Protein 6Z2O (pdb70)

Solvent-accessible surface area: 16002 Å² total; per-residue (Å²): 215,58,102,80,30,138,38,10,77,103,135,43,96,47,127,190,29,27,85,31,4,5,4,0,0,2,3,4,53,103,23,141,47,12,105,81,18,82,67,6,0,0,11,0,0,30,58,0,16,14,31,0,0,67,18,0,85,98,33,60,37,32,12,31,1,1,3,16,43,83,117,48,109,30,37,3,39,16,14,98,22,104,6,139,52,65,22,73,73,2,33,120,63,93,38,0,0,142,83,0,14,80,12,6,82,101,43,11,183,70,88,90,98,55,82,60,3,72,0,8,0,2,0,9,8,8,64,108,71,179,160,12,11,66,130,72,4,9,21,5,0,21,43,23,66,67,77,35,1,0,0,2,0,0,68,21,0,6,6,144,31,33,53,97,103,54,62,70,2,157,32,0,16,102,29,0,1,0,0,0,9,18,1,0,50,2,0,24,5,46,72,1,48,27,17,24,48,26,23,183,135,75,21,43,4,10,2,10,54,60,95,75,27,6,26,93,48,97,21,4,1,4,50,0,2,0,2,4,0,24,2,0,9,0,0,6,67,64,107,99,60,114,18,24,99,70,166,53,103,20,130,27,20,106,4,13,0,2,25,130,78,64,54,2,57,0,34,9,62,10,120,5,80,36,41,0,68,5,1,0,0,13,0,31,10,32,90,105,108,53,19,7,0,3,29,37,32,150,40,51,39,111,48,30,176,8,84,21,133,3,41,86,136,40,16,33,64,36,139,58,66,48,0,58,0,7,0,7,0,1,0,16,2,6,23,63,25,66,99,91,27,72,13,68,60,115,70,71,128,57,68,128,59,127

Secondary structure (DSSP, 8-state):
-----GGGSS-PPPPPPSS--EEEEEE-TT-PPPTTHHHHHHHHHHHHHHHHHHHHHHTTS-S------EEETTEE--EEEE-SS-GGGS-SSTTHHHHHHHHHHHHHHH-GGG--SS-EEEEEEPP-SSS-BTTB--SS--EEETTEEEEEE-TT--GGGTT-SSHHHHHHHHHHHHHHHHHHHHTT----B--HHHHHHH-EETT-SSS--TTTS-EE--HHHHHHHHT-GGG---TT---S-S----EEEEEEEEEETTEEEEEEEEEEEEEEEEEEEEEEPSP--PPPEEEEEEEEEEEEEEEEEEEGGG-TT---SEEEEEEEEEETTS-EEEEEEEEEGGG---EE--

Foldseek 3Di:
DDDQPPLPPDADDAFAFQFAAAAEAEAELPGDDQPPCQQFVLNLVRSLQRQQQVQLVVLPNHRFGFHFDAPDVSGTPYHYHYDPHGQLCQWQDDCSVVVVVVRVVVVCVVVVVSHRDPAYEYEYEFDDDPQAAQLRGHGHHQAADALYGYAYDHNLSGCVLQQPPDSSNVVNQQRSLSSSQRNLVSQVDAAAFEWPVCCVVQNTESRAPDGRCPRHDGYHHDSVSSLLNQQGNSRHPDNVAAADPDAFDKDWAFWKWDDDPQKTKTKTKIAAPFFFFKKKKWKADDDVHHHTHIDIDGDGGRIDMDIDIDGNNRRPPDDAQKMKIKIWTAGNRSHIDIDMDIAGNVHGDIDTDD

B-factor: mean 27.99, std 8.06, range [15.42, 73.31]

Structure (mmCIF, N/CA/C/O backbone):
data_6Z2O
#
_entry.id   6Z2O
#
_cell.length_a   65.379
_cell.length_b   70.170
_cell.length_c   94.668
_cell.angle_alpha   90.000
_cell.angle_beta   90.000
_cell.angle_gamma   90.000
#
_symmetry.space_group_name_H-M   'P 21 21 21'
#
loop_
_entity.id
_entity.type
_entity.pdbx_description
1 polymer 'O-glycan protease'
2 non-polymer 1,2-ETHANEDIOL
3 non-polymer 'ZINC ION'
4 water water
#
loop_
_atom_site.group_PDB
_atom_site.id
_atom_site.type_symbol
_atom_site.label_atom_id
_atom_site.label_alt_id
_atom_site.label_comp_id
_atom_site.label_asym_id
_atom_site.label_entity_id
_atom_site.label_seq_id
_atom_site.pdbx_PDB_ins_code
_atom_site.Cartn_x
_atom_site.Cartn_y
_atom_site.Cartn_z
_atom_site.occupancy
_atom_site.B_iso_or_equiv
_atom_site.auth_seq_id
_atom_site.auth_comp_id
_atom_site.auth_asym_id
_atom_site.auth_atom_id
_atom_site.pdbx_PDB_model_num
ATOM 1 N N . GLU A 1 2 ? 21.166 17.382 12.151 1.00 35.03 25 GLU A N 1
ATOM 2 C CA . GLU A 1 2 ? 22.305 16.604 11.657 1.00 36.94 25 GLU A CA 1
ATOM 3 C C . GLU A 1 2 ? 21.921 15.140 11.431 1.00 43.89 25 GLU A C 1
ATOM 4 O O . GLU A 1 2 ? 21.125 14.574 12.181 1.00 39.56 25 GLU A O 1
ATOM 10 N N . VAL A 1 3 ? 22.497 14.524 10.403 1.00 39.22 26 VAL A N 1
ATOM 11 C CA . VAL A 1 3 ? 22.165 13.144 10.063 1.00 36.59 26 VAL A CA 1
ATOM 12 C C . VAL A 1 3 ? 22.821 12.195 11.055 1.00 37.56 26 VAL A C 1
ATOM 13 O O . VAL A 1 3 ? 24.020 12.305 11.348 1.00 42.10 26 VAL A O 1
ATOM 17 N N . THR A 1 4 ? 22.033 11.263 11.581 1.00 35.94 27 THR A N 1
ATOM 18 C CA . THR A 1 4 ? 22.548 10.143 12.341 1.00 37.96 27 THR A CA 1
ATOM 19 C C . THR A 1 4 ? 22.134 8.859 11.643 1.00 37.55 27 THR A C 1
ATOM 20 O O . THR A 1 4 ? 21.145 8.813 10.907 1.00 36.19 27 THR A O 1
ATOM 24 N N . VAL A 1 5 ? 22.921 7.818 11.864 1.00 32.40 28 VAL A N 1
ATOM 25 C CA . VAL A 1 5 ? 22.675 6.509 11.268 1.00 30.97 28 VAL A CA 1
ATOM 26 C C . VAL A 1 5 ? 21.941 5.661 12.298 1.00 27.63 28 VAL A C 1
ATOM 27 O O . VAL A 1 5 ? 22.477 5.444 13.395 1.00 31.53 28 VAL A O 1
ATOM 31 N N . PRO A 1 6 ? 20.743 5.161 11.998 1.00 26.21 29 PRO A N 1
ATOM 32 C CA . PRO A 1 6 ? 20.080 4.246 12.932 1.00 26.86 29 PRO A CA 1
ATOM 33 C C . PRO A 1 6 ? 20.875 2.961 13.093 1.00 27.76 29 PRO A C 1
ATOM 34 O O . PRO A 1 6 ? 21.609 2.539 12.196 1.00 24.51 29 PRO A O 1
ATOM 38 N N . ASP A 1 7 ? 20.734 2.345 14.269 1.00 29.19 30 ASP A N 1
ATOM 39 C CA . ASP A 1 7 ? 21.511 1.147 14.564 1.00 25.31 30 ASP A CA 1
ATOM 40 C C . ASP A 1 7 ? 21.311 0.072 13.504 1.00 24.87 30 ASP A C 1
ATOM 41 O O . ASP A 1 7 ? 22.245 -0.667 13.189 1.00 27.04 30 ASP A O 1
ATOM 46 N N . ALA A 1 8 ? 20.106 -0.019 12.939 1.00 24.75 31 ALA A N 1
ATOM 47 C CA . ALA A 1 8 ? 19.825 -1.006 11.907 1.00 26.03 31 ALA A CA 1
ATOM 48 C C . ALA A 1 8 ? 20.673 -0.820 10.658 1.00 26.36 31 ALA A C 1
ATOM 49 O O . ALA A 1 8 ? 20.771 -1.747 9.843 1.00 25.73 31 ALA A O 1
ATOM 51 N N . LEU A 1 9 ? 21.269 0.355 10.467 1.00 22.64 32 LEU A N 1
ATOM 52 C CA . LEU A 1 9 ? 22.076 0.594 9.280 1.00 20.55 32 LEU A CA 1
ATOM 53 C C . LEU A 1 9 ? 23.571 0.656 9.576 1.00 20.31 32 LEU A C 1
ATOM 54 O O . LEU A 1 9 ? 24.345 0.944 8.664 1.00 22.12 32 LEU A O 1
ATOM 59 N N . LYS A 1 10 ? 23.997 0.394 10.819 1.00 23.50 33 LYS A N 1
ATOM 60 C CA . LYS A 1 10 ? 25.430 0.399 11.105 1.00 24.29 33 LYS A CA 1
ATOM 61 C C . LYS A 1 10 ? 26.145 -0.697 10.330 1.00 22.01 33 LYS A C 1
ATOM 62 O O . LYS A 1 10 ? 27.290 -0.512 9.905 1.00 23.09 33 LYS A O 1
ATOM 64 N N . ASP A 1 11 ? 25.477 -1.833 10.133 1.00 22.20 34 ASP A N 1
ATOM 65 C CA . ASP A 1 11 ? 25.980 -2.964 9.361 1.00 21.93 34 ASP A CA 1
ATOM 66 C C . ASP A 1 11 ? 25.395 -2.800 7.965 1.00 22.82 34 ASP A C 1
ATOM 67 O O . ASP A 1 11 ? 24.191 -3.005 7.763 1.00 24.94 34 ASP A O 1
ATOM 72 N N . ARG A 1 12 ? 26.231 -2.390 7.016 1.00 19.66 35 ARG A N 1
ATOM 73 C CA . ARG A 1 12 ? 25.780 -2.092 5.665 1.00 19.12 35 ARG A CA 1
ATOM 74 C C . ARG A 1 12 ? 26.959 -2.236 4.722 1.00 21.20 35 ARG A C 1
ATOM 75 O O . ARG A 1 12 ? 28.097 -1.896 5.084 1.00 20.75 35 ARG A O 1
ATOM 83 N N . ILE A 1 13 ? 26.686 -2.722 3.521 1.00 19.47 36 ILE A N 1
ATOM 84 C CA . ILE A 1 13 ? 27.729 -2.927 2.523 1.00 19.84 36 ILE A CA 1
ATOM 85 C C . ILE A 1 13 ? 27.732 -1.762 1.543 1.00 21.83 36 ILE A C 1
ATOM 86 O O . ILE A 1 13 ? 26.704 -1.137 1.259 1.00 21.68 36 ILE A O 1
ATOM 91 N N . ALA A 1 14 ? 28.922 -1.444 1.043 1.00 19.84 37 ALA A N 1
ATOM 92 C CA . ALA A 1 14 ? 29.047 -0.515 -0.066 1.00 20.21 37 ALA A CA 1
ATOM 93 C C . ALA A 1 14 ? 28.525 -1.160 -1.338 1.00 23.59 37 ALA A C 1
ATOM 94 O O . ALA A 1 14 ? 28.924 -2.273 -1.688 1.00 26.77 37 ALA A O 1
ATOM 96 N N . LEU A 1 15 ? 27.640 -0.455 -2.037 1.00 21.76 38 LEU A N 1
ATOM 97 C CA . LEU A 1 15 ? 26.980 -1.006 -3.209 1.00 20.68 38 LEU A CA 1
ATOM 98 C C . LEU A 1 15 ? 27.599 -0.473 -4.489 1.00 20.29 38 LEU A C 1
ATOM 99 O O . LEU A 1 15 ? 28.086 0.665 -4.543 1.00 24.60 38 LEU A O 1
ATOM 104 N N . LYS A 1 16 ? 27.577 -1.313 -5.522 1.00 22.26 39 LYS A N 1
ATOM 105 C CA . LYS A 1 16 ? 28.043 -0.905 -6.840 1.00 22.54 39 LYS A CA 1
ATOM 106 C C . LYS A 1 16 ? 27.194 0.243 -7.357 1.00 23.71 39 LYS A C 1
ATOM 107 O O . LYS A 1 16 ? 25.978 0.280 -7.153 1.00 24.95 39 LYS A O 1
ATOM 113 N N . LYS A 1 17 ? 27.834 1.180 -8.047 1.00 25.77 40 LYS A N 1
ATOM 114 C CA . LYS A 1 17 ? 27.065 2.244 -8.675 1.00 23.30 40 LYS A CA 1
ATOM 115 C C . LYS A 1 17 ? 26.245 1.684 -9.828 1.00 23.50 40 LYS A C 1
ATOM 116 O O . LYS A 1 17 ? 26.720 0.855 -10.609 1.00 26.60 40 LYS A O 1
ATOM 122 N N . THR A 1 18 ? 24.991 2.113 -9.909 1.00 23.57 41 THR A N 1
ATOM 123 C CA . THR A 1 18 ? 24.068 1.619 -10.918 1.00 23.01 41 THR A CA 1
ATOM 124 C C . THR A 1 18 ? 23.923 2.615 -12.055 1.00 22.42 41 THR A C 1
ATOM 125 O O . THR A 1 18 ? 24.198 3.812 -11.909 1.00 25.04 41 THR A O 1
ATOM 129 N N . ALA A 1 19 ? 23.466 2.098 -13.198 1.00 20.56 42 ALA A N 1
ATOM 130 C CA . ALA A 1 19 ? 23.264 2.918 -14.381 1.00 22.11 42 ALA A CA 1
ATOM 131 C C . ALA A 1 19 ? 21.873 3.510 -14.444 1.00 23.63 42 ALA A C 1
ATOM 132 O O . ALA A 1 19 ? 21.650 4.450 -15.211 1.00 25.04 42 ALA A O 1
ATOM 134 N N . ARG A 1 20 ? 20.944 2.981 -13.647 1.00 22.41 43 ARG A N 1
ATOM 135 C CA . ARG A 1 20 ? 19.557 3.405 -13.610 1.00 20.86 43 ARG A CA 1
ATOM 136 C C . ARG A 1 20 ? 19.106 3.286 -12.160 1.00 22.07 43 ARG A C 1
ATOM 137 O O . ARG A 1 20 ? 19.572 2.406 -11.436 1.00 21.29 43 ARG A O 1
ATOM 145 N N . GLN A 1 21 ? 18.215 4.181 -11.730 1.00 19.18 44 GLN A N 1
ATOM 146 C CA . GLN A 1 21 ? 17.791 4.222 -10.335 1.00 20.76 44 GLN A CA 1
ATOM 147 C C . GLN A 1 21 ? 16.274 4.155 -10.214 1.00 20.99 44 GLN A C 1
ATOM 148 O O . GLN A 1 21 ? 15.538 4.704 -11.039 1.00 21.59 44 GLN A O 1
ATOM 154 N N . LEU A 1 22 ? 15.822 3.460 -9.178 1.00 19.37 45 LEU A N 1
ATOM 155 C CA . LEU A 1 22 ? 14.410 3.438 -8.818 1.00 18.36 45 LEU A CA 1
ATOM 156 C C . LEU A 1 22 ? 13.968 4.832 -8.408 1.00 18.55 45 LEU A C 1
ATOM 157 O O . LEU A 1 22 ? 14.566 5.436 -7.510 1.00 22.37 45 LEU A O 1
ATOM 162 N N . ASN A 1 23 ? 12.947 5.364 -9.081 1.00 18.63 46 ASN A N 1
ATOM 163 C CA . ASN A 1 23 ? 12.428 6.674 -8.709 1.00 21.04 46 ASN A CA 1
ATOM 164 C C . ASN A 1 23 ? 11.563 6.545 -7.468 1.00 21.97 46 ASN A C 1
ATOM 165 O O . ASN A 1 23 ? 10.754 5.621 -7.365 1.00 20.69 46 ASN A O 1
ATOM 170 N N . ILE A 1 24 ? 11.721 7.475 -6.530 1.00 18.55 47 ILE A N 1
ATOM 171 C CA . ILE A 1 24 ? 10.887 7.534 -5.329 1.00 18.22 47 ILE A CA 1
ATOM 172 C C . ILE A 1 24 ? 10.025 8.786 -5.400 1.00 19.93 47 ILE A C 1
ATOM 173 O O . ILE A 1 24 ? 10.551 9.907 -5.394 1.00 19.22 47 ILE A O 1
ATOM 178 N N . VAL A 1 25 ? 8.702 8.607 -5.447 1.00 19.11 48 VAL A N 1
ATOM 179 C CA . VAL A 1 25 ? 7.759 9.725 -5.492 1.00 18.76 48 VAL A CA 1
ATOM 180 C C . VAL A 1 25 ? 6.906 9.691 -4.234 1.00 19.79 48 VAL A C 1
ATOM 181 O O . VAL A 1 25 ? 6.293 8.666 -3.923 1.00 22.29 48 VAL A O 1
ATOM 185 N N . TYR A 1 26 ? 6.865 10.811 -3.517 1.00 20.07 49 TYR A N 1
ATOM 186 C CA . TYR A 1 26 ? 5.958 10.999 -2.395 1.00 19.95 49 TYR A CA 1
ATOM 187 C C . TYR A 1 26 ? 4.754 11.747 -2.961 1.00 20.79 49 TYR A C 1
ATOM 188 O O . TYR A 1 26 ? 4.861 12.921 -3.323 1.00 24.05 49 TYR A O 1
ATOM 197 N N . PHE A 1 27 ? 3.625 11.051 -3.072 1.00 19.36 50 PHE A N 1
ATOM 198 C CA . PHE A 1 2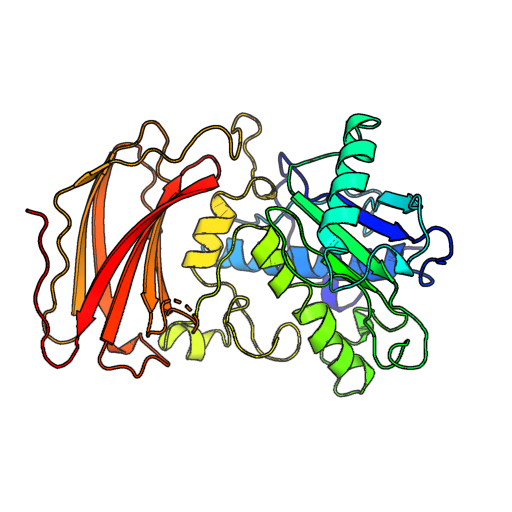7 ? 2.477 11.494 -3.859 1.00 20.94 50 PHE A CA 1
ATOM 199 C C . PHE A 1 27 ? 1.417 12.052 -2.914 1.00 22.12 50 PHE A C 1
ATOM 200 O O . PHE A 1 27 ? 0.852 11.312 -2.099 1.00 21.62 50 PHE A O 1
ATOM 208 N N . LEU A 1 28 ? 1.150 13.353 -3.024 1.00 22.96 51 LEU A N 1
ATOM 209 C CA . LEU A 1 28 ? 0.250 14.062 -2.118 1.00 22.68 51 LEU A CA 1
ATOM 210 C C . LEU A 1 28 ? -0.999 14.499 -2.874 1.00 24.40 51 LEU A C 1
ATOM 211 O O . LEU A 1 28 ? -0.896 15.247 -3.846 1.00 24.36 51 LEU A O 1
ATOM 216 N N . GLY A 1 29 ? -2.167 14.036 -2.436 1.00 23.09 52 GLY A N 1
ATOM 217 C CA . GLY A 1 29 ? -3.398 14.617 -2.941 1.00 25.42 52 GLY A CA 1
ATOM 218 C C . GLY A 1 29 ? -3.406 16.124 -2.762 1.00 26.10 52 GLY A C 1
ATOM 219 O O . GLY A 1 29 ? -2.706 16.670 -1.917 1.00 24.96 52 GLY A O 1
ATOM 220 N N . SER A 1 30 ? -4.221 16.813 -3.572 1.00 25.48 53 SER A N 1
ATOM 221 C CA . SER A 1 30 ? -4.237 18.273 -3.513 1.00 29.04 53 SER A CA 1
ATOM 222 C C . SER A 1 30 ? -4.659 18.784 -2.142 1.00 25.40 53 SER A C 1
ATOM 223 O O . SER A 1 30 ? -4.370 19.941 -1.806 1.00 29.78 53 SER A O 1
ATOM 226 N N . ASP A 1 31 ? -5.326 17.942 -1.353 1.00 27.76 54 ASP A N 1
ATOM 227 C CA . ASP A 1 31 ? -5.782 18.252 -0.006 1.00 30.17 54 ASP A CA 1
ATOM 228 C C . ASP A 1 31 ? -4.978 17.538 1.074 1.00 30.75 54 ASP A C 1
ATOM 229 O O . ASP A 1 31 ? -5.425 17.479 2.224 1.00 29.49 54 ASP A O 1
ATOM 234 N N . THR A 1 32 ? -3.814 16.982 0.740 1.00 28.30 55 THR A N 1
ATOM 235 C CA . THR A 1 32 ? -3.100 16.070 1.626 1.00 27.89 55 THR A CA 1
ATOM 236 C C . THR A 1 32 ? -1.794 16.690 2.091 1.00 26.34 55 THR A C 1
ATOM 237 O O . THR A 1 32 ? -1.021 17.191 1.273 1.00 30.35 55 THR A O 1
ATOM 241 N N . GLU A 1 33 ? -1.547 16.639 3.415 1.00 28.01 56 GLU A N 1
ATOM 242 C CA . GLU A 1 33 ? -0.280 17.086 3.972 1.00 32.75 56 GLU A CA 1
ATOM 243 C C . GLU A 1 33 ? 0.697 15.918 4.058 1.00 22.85 56 GLU A C 1
ATOM 244 O O . GLU A 1 33 ? 0.284 14.771 4.253 1.00 27.74 56 GLU A O 1
ATOM 250 N N . PRO A 1 34 ? 1.990 16.186 3.908 1.00 27.19 57 PRO A N 1
ATOM 251 C CA . PRO A 1 34 ? 2.986 15.134 4.140 1.00 25.88 57 PRO A CA 1
ATOM 252 C C . PRO A 1 34 ? 2.977 14.688 5.592 1.00 27.17 57 PRO A C 1
ATOM 253 O O . PRO A 1 34 ? 2.661 15.457 6.504 1.00 27.07 57 PRO A O 1
ATOM 257 N N . VAL A 1 35 ? 3.305 13.420 5.799 1.00 24.46 58 VAL A N 1
ATOM 258 C CA . VAL A 1 35 ? 3.509 12.917 7.160 1.00 22.59 58 VAL A CA 1
ATOM 259 C C . VAL A 1 35 ? 4.832 13.467 7.681 1.00 27.10 58 VAL A C 1
ATOM 260 O O . VAL A 1 35 ? 5.844 13.406 6.962 1.00 23.35 58 VAL A O 1
ATOM 264 N N . PRO A 1 36 ? 4.869 14.053 8.877 1.00 28.12 59 PRO A N 1
ATOM 265 C CA . PRO A 1 36 ? 6.083 14.747 9.318 1.00 25.39 59 PRO A CA 1
ATOM 266 C C . PRO A 1 36 ? 7.306 13.840 9.311 1.00 26.22 59 PRO A C 1
ATOM 267 O O . PRO A 1 36 ? 7.217 12.636 9.585 1.00 26.48 59 PRO A O 1
ATOM 271 N N . ASP A 1 37 ? 8.451 14.441 8.974 1.00 24.41 60 ASP A N 1
ATOM 272 C CA . ASP A 1 37 ? 9.765 13.800 8.999 1.00 25.20 60 ASP A CA 1
ATOM 273 C C . ASP A 1 37 ? 9.897 12.688 7.963 1.00 25.24 60 ASP A C 1
ATOM 274 O O . ASP A 1 37 ? 10.730 11.798 8.125 1.00 21.78 60 ASP A O 1
ATOM 279 N N . TYR A 1 38 ? 9.112 12.732 6.881 1.00 23.28 61 TYR A N 1
ATOM 280 C CA . TYR A 1 38 ? 9.136 11.632 5.919 1.00 22.33 61 TYR A CA 1
ATOM 281 C C . TYR A 1 38 ? 10.477 11.517 5.208 1.00 22.06 61 TYR A C 1
ATOM 282 O O . TYR A 1 38 ? 10.879 10.410 4.834 1.00 21.89 61 TYR A O 1
ATOM 291 N N . GLU A 1 39 ? 11.185 12.628 5.005 1.00 22.84 62 GLU A N 1
ATOM 292 C CA . GLU A 1 39 ? 12.467 12.527 4.322 1.00 24.70 62 GLU A CA 1
ATOM 293 C C . GLU A 1 39 ? 13.416 11.619 5.093 1.00 22.39 62 GLU A C 1
ATOM 294 O O . GLU A 1 39 ? 14.019 10.704 4.518 1.00 24.66 62 GLU A O 1
ATOM 300 N N . ARG A 1 40 ? 13.534 11.835 6.405 1.00 21.02 63 ARG A N 1
ATOM 301 C CA . ARG A 1 40 ? 14.393 10.976 7.213 1.00 22.58 63 ARG A CA 1
ATOM 302 C C . ARG A 1 40 ? 13.824 9.566 7.306 1.00 21.61 63 ARG A C 1
ATOM 303 O O . ARG A 1 40 ? 14.528 8.583 7.045 1.00 20.56 63 ARG A O 1
ATOM 311 N N . ARG A 1 41 ? 12.548 9.448 7.676 1.00 22.24 64 ARG A N 1
ATOM 312 C CA . ARG A 1 41 ? 11.991 8.123 7.949 1.00 18.72 64 ARG A CA 1
ATOM 313 C C . ARG A 1 41 ? 12.024 7.252 6.705 1.00 19.24 64 ARG A C 1
ATOM 314 O O . ARG A 1 41 ? 12.442 6.088 6.761 1.00 19.99 64 ARG A O 1
ATOM 322 N N . LEU A 1 42 ? 11.580 7.795 5.568 1.00 19.01 65 LEU A N 1
ATOM 323 C CA . LEU A 1 42 ? 11.561 6.984 4.350 1.00 19.40 65 LEU A CA 1
ATOM 324 C C . LEU A 1 42 ? 12.971 6.728 3.820 1.00 19.79 65 LEU A C 1
ATOM 325 O O . LEU A 1 42 ? 13.247 5.642 3.300 1.00 18.00 65 LEU A O 1
ATOM 330 N N . SER A 1 43 ? 13.885 7.699 3.940 1.00 19.26 66 SER A N 1
ATOM 331 C CA . SER A 1 43 ? 15.261 7.419 3.531 1.00 18.39 66 SER A CA 1
ATOM 332 C C . SER A 1 43 ? 15.835 6.246 4.299 1.00 17.33 66 SER A C 1
ATOM 333 O O . SER A 1 43 ? 16.472 5.372 3.707 1.00 18.56 66 SER A O 1
ATOM 336 N N . GLU A 1 44 ? 15.638 6.219 5.620 1.00 18.00 67 GLU A N 1
ATOM 337 C CA . GLU A 1 44 ? 16.156 5.120 6.434 1.00 16.66 67 GLU A CA 1
ATOM 338 C C . GLU A 1 44 ? 15.541 3.797 6.003 1.00 17.86 67 GLU A C 1
ATOM 339 O O . GLU A 1 44 ? 16.238 2.791 5.851 1.00 19.68 67 GLU A O 1
ATOM 345 N N . LEU A 1 45 ? 14.232 3.786 5.795 1.00 17.83 68 LEU A N 1
ATOM 346 C CA . LEU A 1 45 ? 13.585 2.529 5.437 1.00 17.58 68 LEU A CA 1
ATOM 347 C C . LEU A 1 45 ? 13.993 2.073 4.041 1.00 16.90 68 LEU A C 1
ATOM 348 O O . LEU A 1 45 ? 14.183 0.872 3.807 1.00 17.68 68 LEU A O 1
ATOM 353 N N . LEU A 1 46 ? 14.116 3.013 3.094 1.00 18.06 69 LEU A N 1
ATOM 354 C CA . LEU A 1 46 ? 14.525 2.634 1.744 1.00 17.64 69 LEU A CA 1
ATOM 355 C C . LEU A 1 46 ? 15.983 2.181 1.711 1.00 18.43 69 LEU A C 1
ATOM 356 O O . LEU A 1 46 ? 16.327 1.231 0.994 1.00 17.09 69 LEU A O 1
ATOM 361 N N . LEU A 1 47 ? 16.856 2.844 2.473 1.00 16.51 70 LEU A N 1
ATOM 362 C CA . LEU A 1 47 ? 18.252 2.408 2.487 1.00 18.15 70 LEU A CA 1
ATOM 363 C C . LEU A 1 47 ? 18.412 1.037 3.143 1.00 19.03 70 LEU A C 1
ATOM 364 O O . LEU A 1 47 ? 19.263 0.248 2.721 1.00 18.10 70 LEU A O 1
ATOM 369 N N . TYR A 1 48 ? 17.614 0.731 4.175 1.00 18.69 71 TYR A N 1
ATOM 370 C CA . TYR A 1 48 ? 17.675 -0.605 4.772 1.00 18.37 71 TYR A CA 1
ATOM 371 C C . TYR A 1 48 ? 17.145 -1.658 3.805 1.00 17.54 71 TYR A C 1
ATOM 372 O O . TYR A 1 48 ? 17.727 -2.741 3.678 1.00 16.73 71 TYR A O 1
ATOM 381 N N . LEU A 1 49 ? 16.055 -1.340 3.097 1.00 18.50 72 LEU A N 1
ATOM 382 C CA . LEU A 1 49 ? 15.530 -2.261 2.096 1.00 19.98 72 LEU A CA 1
ATOM 383 C C . LEU A 1 49 ? 16.550 -2.490 0.989 1.00 18.59 72 LEU A C 1
ATOM 384 O O . LEU A 1 49 ? 16.726 -3.618 0.515 1.00 17.22 72 LEU A O 1
ATOM 389 N N . GLN A 1 50 ? 17.258 -1.429 0.589 1.00 16.53 73 GLN A N 1
ATOM 390 C CA . GLN A 1 50 ? 18.292 -1.561 -0.429 1.00 16.08 73 GLN A CA 1
ATOM 391 C C . GLN A 1 50 ? 19.397 -2.485 0.052 1.00 16.75 73 GLN A C 1
ATOM 392 O O . GLN A 1 50 ? 19.954 -3.257 -0.736 1.00 18.31 73 GLN A O 1
ATOM 398 N N . GLN A 1 51 ? 19.738 -2.404 1.346 1.00 16.66 74 GLN A N 1
ATOM 399 C CA . GLN A 1 51 ? 20.734 -3.311 1.916 1.00 16.85 74 GLN A CA 1
ATOM 400 C C . GLN A 1 51 ? 20.260 -4.755 1.867 1.00 17.68 74 GLN A C 1
ATOM 401 O O . GLN A 1 51 ? 21.047 -5.662 1.564 1.00 18.95 74 GLN A O 1
ATOM 407 N N . PHE A 1 52 ? 18.985 -4.995 2.182 1.00 17.07 75 PHE A N 1
ATOM 408 C CA . PHE A 1 52 ? 18.476 -6.363 2.142 1.00 17.40 75 PHE A CA 1
ATOM 409 C C . PHE A 1 52 ? 18.632 -6.956 0.749 1.00 18.13 75 PHE A C 1
ATOM 410 O O . PHE A 1 52 ? 19.135 -8.076 0.584 1.00 18.95 75 PHE A O 1
ATOM 418 N N . TYR A 1 53 ? 18.169 -6.229 -0.267 1.00 17.03 76 TYR A N 1
ATOM 419 C CA . TYR A 1 53 ? 18.270 -6.732 -1.627 1.00 18.53 76 TYR A CA 1
ATOM 420 C C . TYR A 1 53 ? 19.725 -6.917 -2.033 1.00 19.15 76 TYR A C 1
ATOM 421 O O . TYR A 1 53 ? 20.073 -7.927 -2.656 1.00 19.92 76 TYR A O 1
ATOM 430 N N . GLY A 1 54 ? 20.593 -5.962 -1.662 1.00 17.77 77 GLY A N 1
ATOM 431 C CA . GLY A 1 54 ? 21.994 -6.049 -2.048 1.00 18.31 77 GLY A CA 1
ATOM 432 C C . GLY A 1 54 ? 22.737 -7.182 -1.362 1.00 17.51 77 GLY A C 1
ATOM 433 O O . GLY A 1 54 ? 23.525 -7.886 -1.997 1.00 19.84 77 GLY A O 1
ATOM 434 N N . LYS A 1 55 ? 22.510 -7.365 -0.055 1.00 17.90 78 LYS A N 1
ATOM 435 C CA . LYS A 1 55 ? 23.160 -8.469 0.647 1.00 18.32 78 LYS A CA 1
ATOM 436 C C . LYS A 1 55 ? 22.693 -9.818 0.119 1.00 17.69 78 LYS A C 1
ATOM 437 O O . LYS A 1 55 ? 23.474 -10.776 0.083 1.00 21.13 78 LYS A O 1
ATOM 443 N N . GLU A 1 56 ? 21.424 -9.920 -0.290 1.00 18.91 79 GLU A N 1
ATOM 444 C CA . GLU A 1 56 ? 20.960 -11.186 -0.854 1.00 19.69 79 GLU A CA 1
ATOM 445 C C . GLU A 1 56 ? 21.575 -11.426 -2.226 1.00 18.82 79 GLU A C 1
ATOM 446 O O . GLU A 1 56 ? 21.980 -12.549 -2.543 1.00 19.63 79 GLU A O 1
ATOM 452 N N . MET A 1 57 ? 21.663 -10.384 -3.056 1.00 18.07 80 MET A N 1
ATOM 453 C CA . MET A 1 57 ? 22.333 -10.531 -4.338 1.00 18.53 80 MET A CA 1
ATOM 454 C C . MET A 1 57 ? 23.781 -10.954 -4.133 1.00 17.98 80 MET A C 1
ATOM 455 O O . MET A 1 57 ? 24.279 -11.839 -4.839 1.00 20.89 80 MET A O 1
ATOM 460 N N . GLN A 1 58 ? 24.454 -10.359 -3.137 1.00 19.19 81 GLN A N 1
ATOM 461 C CA . GLN A 1 58 ? 25.831 -10.738 -2.839 1.00 19.43 81 GLN A CA 1
ATOM 462 C C . GLN A 1 58 ? 25.916 -12.191 -2.393 1.00 22.36 81 GLN A C 1
ATOM 463 O O . GLN A 1 58 ? 26.796 -12.934 -2.845 1.00 25.03 81 GLN A O 1
ATOM 469 N N . ARG A 1 59 ? 25.005 -12.614 -1.511 1.00 21.07 82 ARG A N 1
ATOM 470 C CA . ARG A 1 59 ? 24.991 -14.007 -1.058 1.00 23.72 82 ARG A CA 1
ATOM 471 C C . ARG A 1 59 ? 24.854 -14.980 -2.219 1.00 23.86 82 ARG A C 1
ATOM 472 O O . ARG A 1 59 ? 25.410 -16.086 -2.171 1.00 27.38 82 ARG A O 1
ATOM 480 N N . HIS A 1 60 ? 24.133 -14.595 -3.268 1.00 21.12 83 HIS A N 1
ATOM 481 C CA . HIS A 1 60 ? 23.900 -15.469 -4.410 1.00 23.79 83 HIS A CA 1
ATOM 482 C C . HIS A 1 60 ? 24.959 -15.341 -5.495 1.00 24.90 83 HIS A C 1
ATOM 483 O O . HIS A 1 60 ? 24.807 -15.939 -6.564 1.00 28.23 83 HIS A O 1
ATOM 490 N N . GLY A 1 61 ? 26.025 -14.587 -5.253 1.00 22.88 84 GLY A N 1
ATOM 491 C CA . GLY A 1 61 ? 27.144 -14.555 -6.167 1.00 25.32 84 GLY A CA 1
ATOM 492 C C . GLY A 1 61 ? 27.159 -13.419 -7.159 1.00 23.93 84 GLY A C 1
ATOM 493 O O . GLY A 1 61 ? 27.986 -13.441 -8.083 1.00 27.69 84 GLY A O 1
ATOM 494 N N . TYR A 1 62 ? 26.297 -12.420 -6.997 1.00 22.14 85 TYR A N 1
ATOM 495 C CA . TYR A 1 62 ? 26.228 -11.319 -7.944 1.00 22.68 85 TYR A CA 1
ATOM 496 C C . TYR A 1 62 ? 27.064 -10.119 -7.528 1.00 21.18 85 TYR A C 1
ATOM 497 O O . TYR A 1 62 ? 27.052 -9.107 -8.234 1.00 25.40 85 TYR A O 1
ATOM 506 N N . GLY A 1 63 ? 27.781 -10.202 -6.412 1.00 23.00 86 GLY A N 1
ATOM 507 C CA . GLY A 1 63 ? 28.437 -9.037 -5.870 1.00 23.23 86 GLY A CA 1
ATOM 508 C C . GLY A 1 63 ? 27.447 -8.130 -5.168 1.00 24.27 86 GLY A C 1
ATOM 509 O O . GLY A 1 63 ? 26.269 -8.460 -4.987 1.00 21.15 86 GLY A O 1
ATOM 510 N N . ALA A 1 64 ? 27.934 -6.949 -4.791 1.00 21.71 87 ALA A N 1
ATOM 511 C CA . ALA A 1 64 ? 27.160 -6.025 -3.963 1.00 22.35 87 ALA A CA 1
ATOM 512 C C . ALA A 1 64 ? 26.288 -5.144 -4.857 1.00 24.32 87 ALA A C 1
ATOM 513 O O . ALA A 1 64 ? 26.527 -3.953 -5.047 1.00 24.00 87 ALA A O 1
ATOM 515 N N . ARG A 1 65 ? 25.256 -5.770 -5.418 1.00 21.75 88 ARG A N 1
ATOM 516 C CA . ARG A 1 65 ? 24.364 -5.121 -6.369 1.00 19.90 88 ARG A CA 1
ATOM 517 C C . ARG A 1 65 ? 22.972 -5.028 -5.770 1.00 20.84 88 ARG A C 1
ATOM 518 O O . ARG A 1 65 ? 22.375 -6.056 -5.427 1.00 21.20 88 ARG A O 1
ATOM 526 N N . SER A 1 66 ? 22.450 -3.809 -5.667 1.00 19.50 89 SER A N 1
ATOM 527 C CA . SER A 1 66 ? 21.063 -3.619 -5.268 1.00 18.81 89 SER A CA 1
ATOM 528 C C . SER A 1 66 ? 20.369 -2.720 -6.284 1.00 18.49 89 SER A C 1
ATOM 529 O O . SER A 1 66 ? 20.958 -2.322 -7.297 1.00 20.34 89 SER A O 1
ATOM 532 N N . PHE A 1 67 ? 19.099 -2.397 -6.032 1.00 16.94 90 PHE A N 1
ATOM 533 C CA . PHE A 1 67 ? 18.453 -1.410 -6.890 1.00 17.53 90 PHE A CA 1
ATOM 534 C C . PHE A 1 67 ? 19.089 -0.056 -6.628 1.00 19.66 90 PHE A C 1
ATOM 535 O O . PHE A 1 67 ? 19.500 0.242 -5.508 1.00 20.66 90 PHE A O 1
ATOM 543 N N . GLY A 1 68 ? 19.229 0.737 -7.680 1.00 17.80 91 GLY A N 1
ATOM 544 C CA . GLY A 1 68 ? 19.819 2.053 -7.522 1.00 19.25 91 GLY A CA 1
ATOM 545 C C . GLY A 1 68 ? 18.867 3.032 -6.863 1.00 19.69 91 GLY A C 1
ATOM 546 O O . GLY A 1 68 ? 17.653 2.956 -7.015 1.00 19.32 91 GLY A O 1
ATOM 547 N N . LEU A 1 69 ? 19.450 3.976 -6.120 1.00 18.92 92 LEU A N 1
ATOM 548 C CA . LEU A 1 69 ? 18.715 5.091 -5.546 1.00 18.82 92 LEU A CA 1
ATOM 549 C C . LEU A 1 69 ? 19.505 6.359 -5.804 1.00 19.84 92 LEU A C 1
ATOM 550 O O . LEU A 1 69 ? 20.730 6.365 -5.663 1.00 23.82 92 LEU A O 1
ATOM 555 N N . ASP A 1 70 ? 18.799 7.425 -6.174 1.00 20.66 93 ASP A N 1
ATOM 556 C CA . ASP A 1 70 ? 19.402 8.752 -6.275 1.00 23.60 93 ASP A CA 1
ATOM 557 C C . ASP A 1 70 ? 19.575 9.305 -4.863 1.00 24.02 93 ASP A C 1
ATOM 558 O O . ASP A 1 70 ? 18.585 9.487 -4.147 1.00 22.95 93 ASP A O 1
ATOM 563 N N . ILE A 1 71 ? 20.821 9.555 -4.452 1.00 24.10 94 ILE A N 1
ATOM 564 C CA . ILE A 1 71 ? 21.135 9.999 -3.093 1.00 21.76 94 ILE A CA 1
ATOM 565 C C . ILE A 1 71 ? 21.374 11.508 -3.111 1.00 25.48 94 ILE A C 1
ATOM 566 O O . ILE A 1 71 ? 22.228 11.993 -3.861 1.00 27.46 94 ILE A O 1
ATOM 571 N N . LYS A 1 72 ? 20.624 12.242 -2.281 1.00 22.94 95 LYS A N 1
ATOM 572 C CA . LYS A 1 72 ? 20.709 13.705 -2.220 1.00 26.71 95 LYS A CA 1
ATOM 573 C C . LYS A 1 72 ? 21.857 14.162 -1.327 1.00 26.70 95 LYS A C 1
ATOM 574 O O . LYS A 1 72 ? 22.565 15.126 -1.651 1.00 27.72 95 LYS A O 1
ATOM 580 N N . SER A 1 73 ? 22.044 13.479 -0.207 1.00 24.61 96 SER A N 1
ATOM 581 C CA . SER A 1 73 ? 23.094 13.753 0.766 1.00 25.06 96 SER A CA 1
ATOM 582 C C . SER A 1 73 ? 23.232 12.506 1.632 1.00 27.07 96 SER A C 1
ATOM 583 O O . SER A 1 73 ? 22.417 11.574 1.518 1.00 24.55 96 SER A O 1
ATOM 586 N N . PRO A 1 74 ? 24.267 12.422 2.468 1.00 21.22 97 PRO A N 1
ATOM 587 C CA . PRO A 1 74 ? 24.484 11.190 3.236 1.00 24.20 97 PRO A CA 1
ATOM 588 C C . PRO A 1 74 ? 23.239 10.764 4.004 1.00 23.93 97 PRO A C 1
ATOM 589 O O . PRO A 1 74 ? 22.627 11.560 4.721 1.00 25.30 97 PRO A O 1
ATOM 593 N N . GLY A 1 75 ? 22.845 9.502 3.814 1.00 23.67 98 GLY A N 1
ATOM 594 C CA . GLY A 1 75 ? 21.659 8.993 4.470 1.00 24.38 98 GLY A CA 1
ATOM 595 C C . GLY A 1 75 ? 20.336 9.556 3.993 1.00 23.41 98 GLY A C 1
ATOM 596 O O . GLY A 1 75 ? 19.315 9.348 4.660 1.00 24.09 98 GLY A O 1
ATOM 597 N N . ARG A 1 76 ? 20.296 10.264 2.868 1.00 22.96 99 ARG A N 1
ATOM 598 C CA . ARG A 1 76 ? 19.056 10.904 2.423 1.00 20.55 99 ARG A CA 1
ATOM 599 C C . ARG A 1 76 ? 18.817 10.636 0.946 1.00 22.6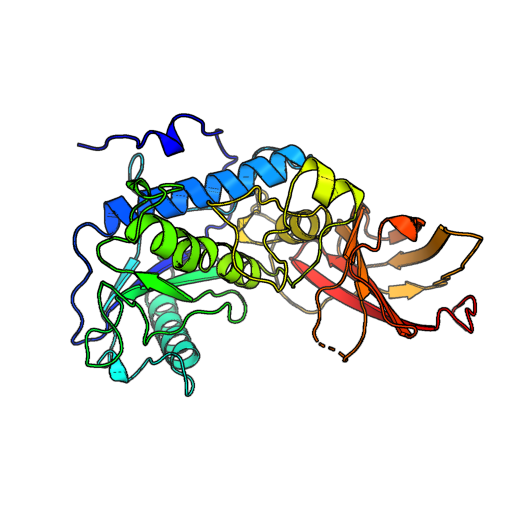4 99 ARG A C 1
ATOM 600 O O . ARG A 1 76 ? 19.628 11.020 0.095 1.00 23.74 99 ARG A O 1
ATOM 608 N N . VAL A 1 77 ? 17.693 9.979 0.645 1.00 18.67 100 VAL A N 1
ATOM 609 C CA . VAL A 1 77 ? 17.316 9.664 -0.727 1.00 21.30 100 VAL A CA 1
ATOM 610 C C . VAL A 1 77 ? 16.679 10.890 -1.366 1.00 19.80 100 VAL A C 1
ATOM 611 O O . VAL A 1 77 ? 15.976 11.659 -0.698 1.00 22.70 100 VAL A O 1
ATOM 615 N N . ASN A 1 78 ? 16.913 11.078 -2.665 1.00 20.58 101 ASN A N 1
ATOM 616 C CA . ASN A 1 78 ? 16.329 12.210 -3.392 1.00 22.05 101 ASN A CA 1
ATOM 617 C C . ASN A 1 78 ? 14.881 11.873 -3.740 1.00 25.41 101 ASN A C 1
ATOM 618 O O . ASN A 1 78 ? 14.579 11.402 -4.833 1.00 30.80 101 ASN A O 1
ATOM 623 N N . ILE A 1 79 ? 13.975 12.133 -2.804 1.00 21.79 102 ILE A N 1
ATOM 624 C CA . ILE A 1 79 ? 12.558 11.815 -2.975 1.00 22.48 102 ILE A CA 1
ATOM 625 C C . ILE A 1 79 ? 11.860 12.960 -3.700 1.00 26.60 102 ILE A C 1
ATOM 626 O O . ILE A 1 79 ? 11.976 14.126 -3.297 1.00 26.80 102 ILE A O 1
ATOM 631 N N . ILE A 1 80 ? 11.119 12.629 -4.757 1.00 22.03 103 ILE A N 1
ATOM 632 C CA . ILE A 1 80 ? 10.316 13.612 -5.483 1.00 24.57 103 ILE A CA 1
ATOM 633 C C . ILE A 1 80 ? 9.023 13.843 -4.717 1.00 25.80 103 ILE A C 1
ATOM 634 O O . ILE A 1 80 ? 8.225 12.915 -4.543 1.00 24.62 103 ILE A O 1
ATOM 639 N N . GLU A 1 81 ? 8.799 15.076 -4.258 1.00 24.04 104 GLU A N 1
ATOM 640 C CA . GLU A 1 81 ? 7.525 15.412 -3.627 1.00 25.81 104 GLU A CA 1
ATOM 641 C C . GLU A 1 81 ? 6.588 15.919 -4.714 1.00 25.28 104 GLU A C 1
ATOM 642 O O . GLU A 1 81 ? 6.820 16.987 -5.294 1.00 30.19 104 GLU A O 1
ATOM 648 N N . TYR A 1 82 ? 5.536 15.154 -4.994 1.00 25.74 105 TYR A N 1
ATOM 649 C CA . TYR A 1 82 ? 4.619 15.458 -6.084 1.00 24.83 105 TYR A CA 1
ATOM 650 C C . TYR A 1 82 ? 3.269 15.848 -5.498 1.00 24.97 105 TYR A C 1
ATOM 651 O O . TYR A 1 82 ? 2.657 15.069 -4.761 1.00 23.48 105 TYR A O 1
ATOM 660 N N . LYS A 1 83 ? 2.817 17.061 -5.813 1.00 26.77 106 LYS A N 1
ATOM 661 C CA . LYS A 1 83 ? 1.505 17.544 -5.401 1.00 27.58 106 LYS A CA 1
ATOM 662 C C . LYS A 1 83 ? 0.525 17.299 -6.540 1.00 26.00 106 LYS A C 1
ATOM 663 O O . LYS A 1 83 ? 0.686 17.862 -7.629 1.00 28.32 106 LYS A O 1
ATOM 669 N N . ALA A 1 84 ? -0.493 16.476 -6.284 1.00 24.91 107 ALA A N 1
ATOM 670 C CA . ALA A 1 84 ? -1.333 15.954 -7.350 1.00 25.04 107 ALA A CA 1
ATOM 671 C C . ALA A 1 84 ? -2.421 16.950 -7.752 1.00 26.21 107 ALA A C 1
ATOM 672 O O . ALA A 1 84 ? -2.731 17.911 -7.036 1.00 27.44 107 ALA A O 1
ATOM 674 N N . LYS A 1 85 ? -3.012 16.685 -8.918 1.00 27.69 108 LYS A N 1
ATOM 675 C CA . LYS A 1 85 ? -4.030 17.572 -9.478 1.00 27.27 108 LYS A CA 1
ATOM 676 C C . LYS A 1 85 ? -5.373 17.462 -8.773 1.00 30.00 108 LYS A C 1
ATOM 677 O O . LYS A 1 85 ? -6.177 18.399 -8.863 1.00 30.77 108 LYS A O 1
ATOM 683 N N . ASN A 1 86 ? -5.654 16.352 -8.103 1.00 27.57 109 ASN A N 1
ATOM 684 C CA . ASN A 1 86 ? -6.956 16.096 -7.508 1.00 26.60 109 ASN A CA 1
ATOM 685 C C . ASN A 1 86 ? -6.813 15.758 -6.032 1.00 29.11 109 ASN A C 1
ATOM 686 O O . ASN A 1 86 ? -5.715 15.431 -5.565 1.00 29.35 109 ASN A O 1
ATOM 691 N N . PRO A 1 87 ? -7.900 15.826 -5.261 1.00 26.31 110 PRO A N 1
ATOM 692 C CA . PRO A 1 87 ? -7.817 15.406 -3.855 1.00 24.79 110 PRO A CA 1
ATOM 693 C C . PRO A 1 87 ? -7.515 13.919 -3.727 1.00 24.98 110 PRO A C 1
ATOM 694 O O . PRO A 1 87 ? -7.687 13.139 -4.664 1.00 25.69 110 PRO A O 1
ATOM 698 N N . ALA A 1 88 ? -7.063 13.531 -2.528 1.00 26.66 111 ALA A N 1
ATOM 699 C CA . ALA A 1 88 ? -6.652 12.146 -2.295 1.00 25.21 111 ALA A CA 1
ATOM 700 C C . ALA A 1 88 ? -7.758 11.149 -2.626 1.00 23.81 111 ALA A C 1
ATOM 701 O O . ALA A 1 88 ? -7.472 10.026 -3.060 1.00 25.77 111 ALA A O 1
ATOM 703 N N . ALA A 1 89 ? -9.027 11.538 -2.456 1.00 25.25 112 ALA A N 1
ATOM 704 C CA . ALA A 1 89 ? -10.117 10.620 -2.760 1.00 25.57 112 ALA A CA 1
ATOM 705 C C . ALA A 1 89 ? -10.129 10.186 -4.222 1.00 23.59 112 ALA A C 1
ATOM 706 O O . ALA A 1 89 ? -10.710 9.141 -4.533 1.00 26.92 112 ALA A O 1
ATOM 708 N N . HIS A 1 90 ? -9.496 10.956 -5.115 1.00 24.09 113 HIS A N 1
ATOM 709 C CA . HIS A 1 90 ? -9.417 10.599 -6.528 1.00 23.90 113 HIS A CA 1
ATOM 710 C C . HIS A 1 90 ? -8.513 9.396 -6.773 1.00 27.11 113 HIS A C 1
ATOM 711 O O . HIS A 1 90 ? -8.593 8.787 -7.842 1.00 24.84 113 HIS A O 1
ATOM 718 N N . TYR A 1 91 ? -7.666 9.033 -5.810 1.00 26.49 114 TYR A N 1
ATOM 719 C CA . TYR A 1 91 ? -6.671 7.974 -5.995 1.00 24.09 114 TYR A CA 1
ATOM 720 C C . TYR A 1 91 ? -6.783 6.922 -4.893 1.00 26.49 114 TYR A C 1
ATOM 721 O O . TYR A 1 91 ? -5.856 6.736 -4.096 1.00 24.45 114 TYR A O 1
ATOM 730 N N . PRO A 1 92 ? -7.896 6.196 -4.830 1.00 26.26 115 PRO A N 1
ATOM 731 C CA . PRO A 1 92 ? -8.062 5.179 -3.789 1.00 25.77 115 PRO A CA 1
ATOM 732 C C . PRO A 1 92 ? -7.391 3.859 -4.160 1.00 23.21 115 PRO A C 1
ATOM 733 O O . PRO A 1 92 ? -6.964 3.633 -5.292 1.00 25.83 115 PRO A O 1
ATOM 737 N N . TYR A 1 93 ? -7.334 2.965 -3.170 1.00 24.12 116 TYR A N 1
ATOM 738 C CA . TYR A 1 93 ? -6.836 1.612 -3.414 1.00 25.11 116 TYR A CA 1
ATOM 739 C C . TYR A 1 93 ? -7.607 0.939 -4.545 1.00 25.67 116 TYR A C 1
ATOM 740 O O . TYR A 1 93 ? -7.011 0.387 -5.479 1.00 26.30 116 TYR A O 1
ATOM 749 N N . GLU A 1 94 ? -8.939 0.998 -4.489 1.00 28.55 117 GLU A N 1
ATOM 750 C CA . GLU A 1 94 ? -9.802 0.332 -5.449 1.00 32.99 117 GLU A CA 1
ATOM 751 C C . GLU A 1 94 ? -10.098 1.234 -6.652 1.00 34.78 117 GLU A C 1
ATOM 752 O O . GLU A 1 94 ? -9.674 2.391 -6.721 1.00 34.86 117 GLU A O 1
ATOM 754 N N . ASN A 1 95 ? -10.820 0.680 -7.626 1.00 34.07 118 ASN A N 1
ATOM 755 C CA . ASN A 1 95 ? -11.416 1.447 -8.726 1.00 34.54 118 ASN A CA 1
ATOM 756 C C . ASN A 1 95 ? -10.386 2.310 -9.458 1.00 37.99 118 ASN A C 1
ATOM 757 O O . ASN A 1 95 ? -10.605 3.495 -9.719 1.00 44.35 118 ASN A O 1
ATOM 759 N N . GLY A 1 96 ? -9.243 1.707 -9.776 1.00 36.23 119 GLY A N 1
ATOM 760 C CA . GLY A 1 96 ? -8.270 2.348 -10.643 1.00 33.73 119 GLY A CA 1
ATOM 761 C C . GLY A 1 96 ? -7.515 3.530 -10.069 1.00 35.21 119 GLY A C 1
ATOM 762 O O . GLY A 1 96 ? -6.934 4.304 -10.835 1.00 30.92 119 GLY A O 1
ATOM 763 N N . GLY A 1 97 ? -7.493 3.698 -8.746 1.00 28.85 120 GLY A N 1
ATOM 764 C CA . GLY A 1 97 ? -6.747 4.811 -8.174 1.00 28.11 120 GLY A CA 1
ATOM 765 C C . GLY A 1 97 ? -5.270 4.776 -8.528 1.00 25.94 120 GLY A C 1
ATOM 766 O O . GLY A 1 97 ? -4.673 5.806 -8.852 1.00 27.27 120 GLY A O 1
ATOM 767 N N . GLY A 1 98 ? -4.660 3.588 -8.476 1.00 27.64 121 GLY A N 1
ATOM 768 C CA . GLY A 1 98 ? -3.244 3.484 -8.790 1.00 26.22 121 GLY A CA 1
ATOM 769 C C . GLY A 1 98 ? -2.953 3.800 -10.244 1.00 27.03 121 GLY A C 1
ATOM 770 O O . GLY A 1 98 ? -2.002 4.522 -10.557 1.00 26.96 121 GLY A O 1
ATOM 771 N N . TRP A 1 99 ? -3.781 3.282 -11.150 1.00 26.25 122 TRP A N 1
ATOM 772 C CA . TRP A 1 99 ? -3.616 3.601 -12.559 1.00 28.86 122 TRP A CA 1
ATOM 773 C C . TRP A 1 99 ? -3.739 5.102 -12.802 1.00 26.88 122 TRP A C 1
ATOM 774 O O . TRP A 1 99 ? -2.962 5.677 -13.567 1.00 27.22 122 TRP A O 1
ATOM 785 N N . LYS A 1 100 ? -4.694 5.763 -12.145 1.00 29.74 123 LYS A N 1
ATOM 786 C CA . LYS A 1 100 ? -4.828 7.206 -12.337 1.00 25.53 123 LYS A CA 1
ATOM 787 C C . LYS A 1 100 ? -3.599 7.954 -11.831 1.00 26.34 123 LYS A C 1
ATOM 788 O O . LYS A 1 100 ? -3.125 8.895 -12.479 1.00 26.88 123 LYS A O 1
ATOM 794 N N . ALA A 1 101 ? -3.060 7.540 -10.683 1.00 23.99 124 ALA A N 1
ATOM 795 C CA . ALA A 1 101 ? -1.848 8.170 -10.170 1.00 25.86 124 ALA A CA 1
ATOM 796 C C . ALA A 1 101 ? -0.665 7.944 -11.105 1.00 25.28 124 ALA A C 1
ATOM 797 O O . ALA A 1 101 ? 0.112 8.870 -11.373 1.00 24.83 124 ALA A O 1
ATOM 799 N N . ALA A 1 102 ? -0.505 6.717 -11.607 1.00 25.31 125 ALA A N 1
ATOM 800 C CA . ALA A 1 102 ? 0.608 6.433 -12.508 1.00 26.18 125 ALA A CA 1
ATOM 801 C C . ALA A 1 102 ? 0.504 7.246 -13.795 1.00 28.57 125 ALA A C 1
ATOM 802 O O . ALA A 1 102 ? 1.509 7.781 -14.276 1.00 27.93 125 ALA A O 1
ATOM 804 N N . GLN A 1 103 ? -0.703 7.342 -14.369 1.00 27.08 126 GLN A N 1
ATOM 805 C CA . GLN A 1 103 ? -0.890 8.159 -15.568 1.00 30.54 126 GLN A CA 1
ATOM 806 C C . GLN A 1 103 ? -0.465 9.596 -15.315 1.00 27.76 126 GLN A C 1
ATOM 807 O O . GLN A 1 103 ? 0.192 10.223 -16.155 1.00 29.22 126 GLN A O 1
ATOM 813 N N . GLU A 1 104 ? -0.840 10.137 -14.157 1.00 27.40 127 GLU A N 1
ATOM 814 C CA . GLU A 1 104 ? -0.492 11.514 -13.849 1.00 28.93 127 GLU A CA 1
ATOM 815 C C . GLU A 1 104 ? 1.015 11.682 -13.709 1.00 28.69 127 GLU A C 1
ATOM 816 O O . GLU A 1 104 ? 1.583 12.677 -14.174 1.00 29.66 127 GLU A O 1
ATOM 822 N N . LEU A 1 105 ? 1.689 10.700 -13.101 1.00 26.32 128 LEU A N 1
ATOM 823 C CA . LEU A 1 105 ? 3.138 10.785 -12.975 1.00 27.49 128 LEU A CA 1
ATOM 824 C C . LEU A 1 105 ? 3.831 10.638 -14.327 1.00 27.85 128 LEU A C 1
ATOM 825 O O . LEU A 1 105 ? 4.892 11.232 -14.542 1.00 30.77 128 LEU A O 1
ATOM 830 N N . ASP A 1 106 ? 3.254 9.854 -15.243 1.00 29.05 129 ASP A N 1
ATOM 831 C CA . ASP A 1 106 ? 3.764 9.811 -16.611 1.00 28.33 129 ASP A CA 1
ATOM 832 C C . ASP A 1 106 ? 3.811 11.208 -17.217 1.00 32.71 129 ASP A C 1
ATOM 833 O O . ASP A 1 106 ? 4.804 11.594 -17.845 1.00 32.39 129 ASP A O 1
ATOM 838 N N . GLU A 1 107 ? 2.734 11.982 -17.043 1.00 31.53 130 GLU A N 1
ATOM 839 C CA . GLU A 1 107 ? 2.722 13.350 -17.556 1.00 32.08 130 GLU A CA 1
ATOM 840 C C . GLU A 1 107 ? 3.787 14.198 -16.883 1.00 35.47 130 GLU A C 1
ATOM 841 O O . GLU A 1 107 ? 4.485 14.975 -17.547 1.00 32.33 130 GLU A O 1
ATOM 847 N N . PHE A 1 108 ? 3.924 14.066 -15.561 1.00 32.41 131 PHE A N 1
ATOM 848 C CA . PHE A 1 108 ? 4.952 14.808 -14.843 1.00 31.95 131 PHE A CA 1
ATOM 849 C C . PHE A 1 108 ? 6.336 14.488 -15.392 1.00 32.18 131 PHE A C 1
ATOM 850 O O . PHE A 1 108 ? 7.144 15.391 -15.634 1.00 31.08 131 PHE A O 1
ATOM 858 N N . PHE A 1 109 ? 6.625 13.201 -15.619 1.00 28.59 132 PHE A N 1
ATOM 859 C CA . PHE A 1 109 ? 7.957 12.847 -16.098 1.00 28.48 132 PHE A CA 1
ATOM 860 C C . PHE A 1 109 ? 8.153 13.236 -17.558 1.00 34.77 132 PHE A C 1
ATOM 861 O O . PHE A 1 109 ? 9.287 13.487 -17.984 1.00 35.74 132 PHE A O 1
ATOM 869 N N . LYS A 1 110 ? 7.073 13.292 -18.341 1.00 34.33 133 LYS A N 1
ATOM 870 C CA . LYS A 1 110 ? 7.207 13.799 -19.702 1.00 37.95 133 LYS A CA 1
ATOM 871 C C . LYS A 1 110 ? 7.566 15.279 -19.691 1.00 38.85 133 LYS A C 1
ATOM 872 O O . LYS A 1 110 ? 8.374 15.734 -20.508 1.00 41.46 133 LYS A O 1
ATOM 878 N N . ALA A 1 111 ? 7.001 16.038 -18.752 1.00 38.57 134 ALA A N 1
ATOM 879 C CA . ALA A 1 111 ? 7.320 17.457 -18.648 1.00 39.20 134 ALA A CA 1
ATOM 880 C C . ALA A 1 111 ? 8.669 17.697 -17.981 1.00 39.75 134 ALA A C 1
ATOM 881 O O . ALA A 1 111 ? 9.306 18.725 -18.234 1.00 40.66 134 ALA A O 1
ATOM 883 N N . HIS A 1 112 ? 9.124 16.770 -17.139 1.00 32.10 135 HIS A N 1
ATOM 884 C CA . HIS A 1 112 ? 10.375 16.913 -16.396 1.00 36.32 135 HIS A CA 1
ATOM 885 C C . HIS A 1 112 ? 11.192 15.634 -16.515 1.00 35.39 135 HIS A C 1
ATOM 886 O O . HIS A 1 112 ? 11.416 14.926 -15.525 1.00 34.99 135 HIS A O 1
ATOM 893 N N . PRO A 1 113 ? 11.677 15.323 -17.718 1.00 36.10 136 PRO A N 1
ATOM 894 C CA . PRO A 1 113 ? 12.402 14.054 -17.909 1.00 31.64 136 PRO A CA 1
ATOM 895 C C . PRO A 1 113 ? 13.677 13.946 -17.101 1.00 34.17 136 PRO A C 1
ATOM 896 O O . PRO A 1 113 ? 14.138 12.824 -16.852 1.00 30.79 136 PRO A O 1
ATOM 900 N N . ASP A 1 114 ? 14.263 15.066 -16.676 1.00 32.61 137 ASP A N 1
ATOM 901 C CA . ASP A 1 114 ? 15.486 15.005 -15.883 1.00 35.29 137 ASP A CA 1
ATOM 902 C C . ASP A 1 114 ? 15.259 14.358 -14.525 1.00 35.35 137 ASP A C 1
ATOM 903 O O . ASP A 1 114 ? 16.221 13.905 -13.897 1.00 33.57 137 ASP A O 1
ATOM 908 N N . ARG A 1 115 ? 14.019 14.299 -14.055 1.00 32.81 138 ARG A N 1
ATOM 909 C CA A ARG A 1 115 ? 13.749 13.697 -12.760 0.45 32.05 138 ARG A CA 1
ATOM 910 C CA B ARG A 1 115 ? 13.711 13.703 -12.765 0.55 32.05 138 ARG A CA 1
ATOM 911 C C . ARG A 1 115 ? 13.482 12.200 -12.843 1.00 29.32 138 ARG A C 1
ATOM 912 O O . ARG A 1 115 ? 13.355 11.558 -11.799 1.00 29.63 138 ARG A O 1
ATOM 927 N N . LYS A 1 116 ? 13.411 11.630 -14.045 1.00 26.44 139 LYS A N 1
ATOM 928 C CA . LYS A 1 116 ? 13.171 10.200 -14.218 1.00 25.43 139 LYS A CA 1
ATOM 929 C C . LYS A 1 116 ? 14.500 9.487 -14.458 1.00 25.91 139 LYS A C 1
ATOM 930 O O . LYS A 1 116 ? 15.227 9.816 -15.404 1.00 28.01 139 LYS A O 1
ATOM 936 N N . LYS A 1 117 ? 14.812 8.501 -13.608 1.00 23.79 140 LYS A N 1
ATOM 937 C CA . LYS A 1 117 ? 16.101 7.811 -13.650 1.00 24.36 140 LYS A CA 1
ATOM 938 C C . LYS A 1 117 ? 15.999 6.344 -14.034 1.00 22.07 140 LYS A C 1
ATOM 939 O O . LYS A 1 117 ? 17.027 5.657 -14.071 1.00 22.55 140 LYS A O 1
ATOM 945 N N . SER A 1 118 ? 14.807 5.854 -14.313 1.00 21.89 141 SER A N 1
ATOM 946 C CA . SER A 1 118 ? 14.579 4.491 -14.786 1.00 23.71 141 SER A CA 1
ATOM 947 C C 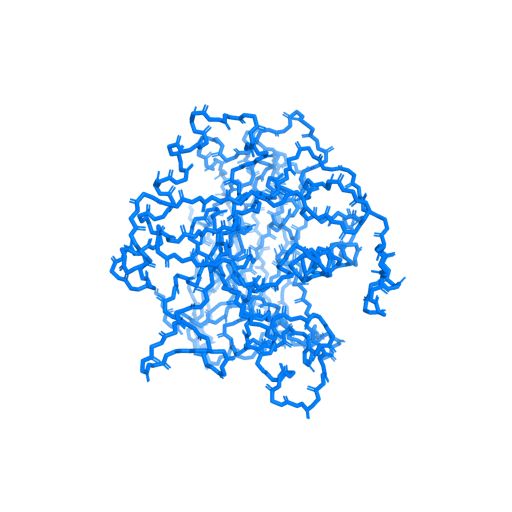. SER A 1 118 ? 13.101 4.352 -15.086 1.00 21.90 141 SER A C 1
ATOM 948 O O . SER A 1 118 ? 12.310 5.263 -14.823 1.00 23.68 141 SER A O 1
ATOM 951 N N . GLN A 1 119 ? 12.727 3.181 -15.609 1.00 21.52 142 GLN A N 1
ATOM 952 C CA . GLN A 1 119 ? 11.336 2.857 -15.876 1.00 22.29 142 GLN A CA 1
ATOM 953 C C . GLN A 1 119 ? 10.594 2.351 -14.644 1.00 24.54 142 GLN A C 1
ATOM 954 O O . GLN A 1 119 ? 9.405 2.035 -14.749 1.00 26.30 142 GLN A O 1
ATOM 960 N N . HIS A 1 120 ? 11.252 2.309 -13.485 1.00 21.28 143 HIS A N 1
ATOM 961 C CA . HIS A 1 120 ? 10.670 1.804 -12.250 1.00 20.58 143 HIS A CA 1
ATOM 962 C C . HIS A 1 120 ? 10.474 2.933 -11.245 1.00 18.31 143 HIS A C 1
ATOM 963 O O . HIS A 1 120 ? 11.420 3.671 -10.940 1.00 20.76 143 HIS A O 1
ATOM 970 N N . THR A 1 121 ? 9.262 3.021 -10.686 1.00 19.37 144 THR A N 1
ATOM 971 C CA . THR A 1 121 ? 8.923 4.037 -9.704 1.00 19.60 144 THR A CA 1
ATOM 972 C C . THR A 1 121 ? 8.212 3.414 -8.511 1.00 20.99 144 THR A C 1
ATOM 973 O O . THR A 1 121 ? 7.330 2.565 -8.672 1.00 23.19 144 THR A O 1
ATOM 977 N N . LEU A 1 122 ? 8.626 3.826 -7.318 1.00 20.15 145 LEU A N 1
ATOM 978 C CA . LEU A 1 122 ? 7.927 3.507 -6.080 1.00 18.82 145 LEU A CA 1
ATOM 979 C C . LEU A 1 122 ? 7.173 4.756 -5.654 1.00 20.91 145 LEU A C 1
ATOM 980 O O . LEU A 1 122 ? 7.786 5.805 -5.418 1.00 20.48 145 LEU A O 1
ATOM 985 N N . ILE A 1 123 ? 5.851 4.648 -5.603 1.00 19.39 146 ILE A N 1
ATOM 986 C CA . ILE A 1 123 ? 4.963 5.762 -5.278 1.00 19.10 146 ILE A CA 1
ATOM 987 C C . ILE A 1 123 ? 4.445 5.554 -3.865 1.00 19.67 146 ILE A C 1
ATOM 988 O O . ILE A 1 123 ? 3.835 4.521 -3.573 1.00 24.44 146 ILE A O 1
ATOM 993 N N . ILE A 1 124 ? 4.681 6.525 -2.989 1.00 19.17 147 ILE A N 1
ATOM 994 C CA . ILE A 1 124 ? 4.315 6.412 -1.583 1.00 18.47 147 ILE A CA 1
ATOM 995 C C . ILE A 1 124 ? 3.301 7.499 -1.273 1.00 18.41 147 ILE A C 1
ATOM 996 O O . ILE A 1 124 ? 3.556 8.674 -1.543 1.00 20.02 147 ILE A O 1
ATOM 1001 N N . MET A 1 125 ? 2.166 7.106 -0.677 1.00 19.73 148 MET A N 1
ATOM 1002 C CA . MET A 1 125 ? 1.101 8.042 -0.331 1.00 22.20 148 MET A CA 1
ATOM 1003 C C . MET A 1 125 ? 0.793 7.987 1.159 1.00 19.65 148 MET A C 1
ATOM 1004 O O . MET A 1 125 ? 0.724 6.897 1.738 1.00 20.38 148 MET A O 1
ATOM 1009 N N . PRO A 1 126 ? 0.588 9.133 1.804 1.00 20.49 149 PRO A N 1
ATOM 1010 C CA . PRO A 1 126 ? 0.163 9.116 3.209 1.00 21.13 149 PRO A CA 1
ATOM 1011 C C . PRO A 1 126 ? -1.161 8.388 3.387 1.00 22.44 149 PRO A C 1
ATOM 1012 O O . PRO A 1 126 ? -2.024 8.397 2.508 1.00 23.78 149 PRO A O 1
ATOM 1016 N N . THR A 1 127 ? -1.304 7.742 4.540 1.00 23.67 150 THR A N 1
ATOM 1017 C CA . THR A 1 127 ? -2.567 7.091 4.865 1.00 22.66 150 THR A CA 1
ATOM 1018 C C . THR A 1 127 ? -3.713 8.094 4.817 1.00 27.53 150 THR A C 1
ATOM 1019 O O . THR A 1 127 ? -3.534 9.303 5.016 1.00 24.66 150 THR A O 1
ATOM 1023 N N . TRP A 1 128 ? -4.903 7.579 4.534 1.00 25.58 151 TRP A N 1
ATOM 1024 C CA . TRP A 1 128 ? -6.082 8.386 4.778 1.00 27.18 151 TRP A CA 1
ATOM 1025 C C . TRP A 1 128 ? -6.332 8.464 6.280 1.00 29.68 151 TRP A C 1
ATOM 1026 O O . TRP A 1 128 ? -5.849 7.638 7.064 1.00 27.00 151 TRP A O 1
ATOM 1037 N N . ASN A 1 129 ? -7.099 9.476 6.685 1.00 29.33 152 ASN A N 1
ATOM 1038 C CA . ASN A 1 129 ? -7.485 9.650 8.082 1.00 29.30 152 ASN A CA 1
ATOM 1039 C C . ASN A 1 129 ? -8.993 9.874 8.081 1.00 30.93 152 ASN A C 1
ATOM 1040 O O . ASN A 1 129 ? -9.465 10.982 7.809 1.00 33.18 152 ASN A O 1
ATOM 1045 N N . ASP A 1 130 ? -9.747 8.813 8.339 1.00 29.64 153 ASP A N 1
ATOM 1046 C CA . ASP A 1 130 ? -11.204 8.904 8.317 1.00 28.60 153 ASP A CA 1
ATOM 1047 C C . ASP A 1 130 ? -11.752 7.870 9.296 1.00 29.60 153 ASP A C 1
ATOM 1048 O O . ASP A 1 130 ? -11.059 7.450 10.228 1.00 31.51 153 ASP A O 1
ATOM 1053 N N . GLU A 1 131 ? -13.004 7.456 9.098 1.00 30.63 154 GLU A N 1
ATOM 1054 C CA . GLU A 1 131 ? -13.609 6.527 10.042 1.00 31.04 154 GLU A CA 1
ATOM 1055 C C . GLU A 1 131 ? -13.057 5.111 9.915 1.00 33.43 154 GLU A C 1
ATOM 1056 O O . GLU A 1 131 ? -13.279 4.291 10.814 1.00 33.31 154 GLU A O 1
ATOM 1062 N N . LYS A 1 132 ? -12.333 4.807 8.839 1.00 30.31 155 LYS A N 1
ATOM 1063 C CA . LYS A 1 132 ? -11.773 3.480 8.628 1.00 28.84 155 LYS A CA 1
ATOM 1064 C C . LYS A 1 132 ? -10.277 3.438 8.896 1.00 32.18 155 LYS A C 1
ATOM 1065 O O . LYS A 1 132 ? -9.786 2.522 9.565 1.00 34.11 155 LYS A O 1
ATOM 1071 N N . ASN A 1 133 ? -9.544 4.420 8.387 1.00 25.95 156 ASN A N 1
ATOM 1072 C CA . ASN A 1 133 ? -8.089 4.381 8.384 1.00 29.34 156 ASN A CA 1
ATOM 1073 C C . ASN A 1 133 ? -7.515 5.570 9.142 1.00 30.73 156 ASN A C 1
ATOM 1074 O O . ASN A 1 133 ? -8.146 6.623 9.256 1.00 31.27 156 ASN A O 1
ATOM 1079 N N . GLY A 1 134 ? -6.302 5.388 9.658 1.00 29.65 157 GLY A N 1
ATOM 1080 C CA . GLY A 1 134 ? -5.638 6.418 10.417 1.00 32.26 157 GLY A CA 1
ATOM 1081 C C . GLY A 1 134 ? -4.265 5.959 10.860 1.00 30.07 157 GLY A C 1
ATOM 1082 O O . GLY A 1 134 ? -3.782 4.895 10.451 1.00 30.40 157 GLY A O 1
ATOM 1083 N N . PRO A 1 135 ? -3.613 6.745 11.718 1.00 34.45 158 PRO A N 1
ATOM 1084 C CA . PRO A 1 135 ? -2.246 6.391 12.137 1.00 31.06 158 PRO A CA 1
ATOM 1085 C C . PRO A 1 135 ? -2.141 5.042 12.835 1.00 36.43 158 PRO A C 1
ATOM 1086 O O . PRO A 1 135 ? -1.055 4.450 12.833 1.00 38.03 158 PRO A O 1
ATOM 1090 N N . ASP A 1 136 ? -3.227 4.527 13.420 1.00 38.10 159 ASP A N 1
ATOM 1091 C CA . ASP A 1 136 ? -3.207 3.209 14.043 1.00 39.30 159 ASP A CA 1
ATOM 1092 C C . ASP A 1 136 ? -3.668 2.102 13.104 1.00 36.98 159 ASP A C 1
ATOM 1093 O O . ASP A 1 136 ? -3.461 0.925 13.413 1.00 39.39 159 ASP A O 1
ATOM 1098 N N . ASN A 1 137 ? -4.282 2.453 11.977 1.00 34.18 160 ASN A N 1
ATOM 1099 C CA . ASN A 1 137 ? -4.725 1.474 10.982 1.00 35.14 160 ASN A CA 1
ATOM 1100 C C . ASN A 1 137 ? -4.586 2.105 9.607 1.00 29.88 160 ASN A C 1
ATOM 1101 O O . ASN A 1 137 ? -5.562 2.576 9.012 1.00 26.85 160 ASN A O 1
ATOM 1106 N N . PRO A 1 138 ? -3.366 2.144 9.072 1.00 25.55 161 PRO A N 1
ATOM 1107 C CA . PRO A 1 138 ? -3.141 2.862 7.815 1.00 24.66 161 PRO A CA 1
ATOM 1108 C C . PRO A 1 138 ? -3.831 2.190 6.653 1.00 22.85 161 PRO A C 1
ATOM 1109 O O . PRO A 1 138 ? -3.990 0.964 6.617 1.00 27.51 161 PRO A O 1
ATOM 1113 N N . GLY A 1 139 ? -4.217 3.004 5.682 1.00 24.16 162 GLY A N 1
ATOM 1114 C CA . GLY A 1 139 ? -4.792 2.469 4.468 1.00 27.05 162 GLY A CA 1
ATOM 1115 C C . GLY A 1 139 ? -5.523 3.539 3.684 1.00 25.62 162 GLY A C 1
ATOM 1116 O O . GLY A 1 139 ? -5.408 4.733 3.964 1.00 24.18 162 GLY A O 1
ATOM 1117 N N . GLY A 1 140 ? -6.286 3.068 2.694 1.00 25.13 163 GLY A N 1
ATOM 1118 C CA . GLY A 1 140 ? -7.060 3.918 1.817 1.00 25.62 163 GLY A CA 1
ATOM 1119 C C . GLY A 1 140 ? -6.431 4.153 0.459 1.00 29.65 163 GLY A C 1
ATOM 1120 O O . GLY A 1 140 ? -7.133 4.573 -0.472 1.00 26.19 163 GLY A O 1
ATOM 1121 N N . VAL A 1 141 ? -5.145 3.858 0.314 1.00 24.22 164 VAL A N 1
ATOM 1122 C CA . VAL A 1 141 ? -4.359 4.277 -0.844 1.00 25.28 164 VAL A CA 1
ATOM 1123 C C . VAL A 1 141 ? -3.922 3.031 -1.600 1.00 22.25 164 VAL A C 1
ATOM 1124 O O . VAL A 1 141 ? -3.924 1.920 -1.044 1.00 22.49 164 VAL A O 1
ATOM 1128 N N . PRO A 1 142 ? -3.527 3.180 -2.868 1.00 21.77 165 PRO A N 1
ATOM 1129 C CA . PRO A 1 142 ? -2.978 2.038 -3.609 1.00 22.39 165 PRO A CA 1
ATOM 1130 C C . PRO A 1 142 ? -1.832 1.378 -2.850 1.00 21.34 165 PRO A C 1
ATOM 1131 O O . PRO A 1 142 ? -1.013 2.047 -2.213 1.00 20.86 165 PRO A O 1
ATOM 1135 N N . PHE A 1 143 ? -1.794 0.047 -2.895 1.00 20.31 166 PHE A N 1
ATOM 1136 C CA . PHE A 1 143 ? -0.791 -0.715 -2.154 1.00 22.29 166 PHE A CA 1
ATOM 1137 C C . PHE A 1 143 ? -0.609 -2.038 -2.893 1.00 22.27 166 PHE A C 1
ATOM 1138 O O . PHE A 1 143 ? -1.271 -3.038 -2.593 1.00 23.18 166 PHE A O 1
ATOM 1146 N N . TYR A 1 144 ? 0.271 -2.014 -3.889 1.00 21.95 167 TYR A N 1
ATOM 1147 C CA . TYR A 1 144 ? 0.478 -3.139 -4.772 1.00 24.22 167 TYR A CA 1
ATOM 1148 C C . TYR A 1 144 ? 1.568 -2.815 -5.781 1.00 24.39 167 TYR A C 1
ATOM 1149 O O . TYR A 1 144 ? 1.796 -1.648 -6.097 1.00 23.20 167 TYR A O 1
ATOM 1158 N N . GLY A 1 145 ? 2.256 -3.847 -6.263 1.00 24.28 168 GLY A N 1
ATOM 1159 C CA . GLY A 1 145 ? 2.963 -3.724 -7.517 1.00 24.65 168 GLY A CA 1
ATOM 1160 C C . GLY A 1 145 ? 1.992 -3.538 -8.666 1.00 28.25 168 GLY A C 1
ATOM 1161 O O . GLY A 1 145 ? 0.870 -4.058 -8.662 1.00 31.64 168 GLY A O 1
ATOM 1162 N N . MET A 1 146 ? 2.420 -2.761 -9.659 1.00 24.53 169 MET A N 1
ATOM 1163 C CA . MET A 1 146 ? 1.610 -2.526 -10.858 1.00 30.11 169 MET A CA 1
ATOM 1164 C C . MET A 1 146 ? 2.564 -2.274 -12.024 1.00 29.12 169 MET A C 1
ATOM 1165 O O . MET A 1 146 ? 3.054 -1.157 -12.199 1.00 27.63 169 MET A O 1
ATOM 1170 N N . GLY A 1 147 ? 2.802 -3.305 -12.830 1.00 25.43 170 GLY A N 1
ATOM 1171 C CA . GLY A 1 147 ? 3.795 -3.152 -13.877 1.00 25.80 170 GLY A CA 1
ATOM 1172 C C . GLY A 1 147 ? 5.163 -2.942 -13.264 1.00 26.48 170 GLY A C 1
ATOM 1173 O O . GLY A 1 147 ? 5.542 -3.618 -12.303 1.00 26.73 170 GLY A O 1
ATOM 1174 N N . ARG A 1 148 ? 5.914 -1.988 -13.816 1.00 24.33 171 ARG A N 1
ATOM 1175 C CA . ARG A 1 148 ? 7.232 -1.648 -13.284 1.00 24.25 171 ARG A CA 1
ATOM 1176 C C . ARG A 1 148 ? 7.154 -0.713 -12.093 1.00 24.36 171 ARG A C 1
ATOM 1177 O O . ARG A 1 148 ? 8.203 -0.293 -11.582 1.00 25.47 171 ARG A O 1
ATOM 1185 N N . ASN A 1 149 ? 5.955 -0.356 -11.660 1.00 24.50 172 ASN A N 1
ATOM 1186 C CA . ASN A 1 149 ? 5.780 0.558 -10.546 1.00 23.61 172 ASN A CA 1
ATOM 1187 C C . ASN A 1 149 ? 5.289 -0.207 -9.329 1.00 24.09 172 ASN A C 1
ATOM 1188 O O . ASN A 1 149 ? 4.887 -1.374 -9.415 1.00 24.73 172 ASN A O 1
ATOM 1193 N N . CYS A 1 150 ? 5.371 0.446 -8.176 1.00 21.48 173 CYS A N 1
ATOM 1194 C CA A CYS A 1 150 ? 4.896 -0.103 -6.911 0.67 21.48 173 CYS A CA 1
ATOM 1195 C CA B CYS A 1 150 ? 4.724 -0.105 -7.007 0.33 21.52 173 CYS A CA 1
ATOM 1196 C C . CYS A 1 150 ? 4.282 1.027 -6.101 1.00 23.59 173 CYS A C 1
ATOM 1197 O O . CYS A 1 150 ? 4.842 2.126 -6.089 1.00 23.27 173 CYS A O 1
ATOM 1202 N N . PHE A 1 151 ? 3.202 0.744 -5.395 1.00 20.14 174 PHE A N 1
ATOM 1203 C CA . PHE A 1 151 ? 2.540 1.701 -4.534 1.00 20.71 174 PHE A CA 1
ATOM 1204 C C . PHE A 1 151 ? 2.648 1.226 -3.097 1.00 20.06 174 PHE A C 1
ATOM 1205 O O . PHE A 1 151 ? 2.368 0.055 -2.805 1.00 22.39 174 PHE A O 1
ATOM 1213 N N . ALA A 1 152 ? 3.032 2.136 -2.203 1.00 20.60 175 ALA A N 1
ATOM 1214 C CA . ALA A 1 152 ? 3.100 1.850 -0.776 1.00 20.88 175 ALA A CA 1
ATOM 1215 C C . ALA A 1 152 ? 2.569 3.058 -0.008 1.00 18.22 175 ALA A C 1
ATOM 1216 O O . ALA A 1 152 ? 2.123 4.045 -0.597 1.00 20.15 175 ALA A O 1
ATOM 1218 N N . LEU A 1 153 ? 2.590 2.989 1.322 1.00 19.27 176 LEU A N 1
ATOM 1219 C CA . LEU A 1 153 ? 1.962 4.040 2.107 1.00 19.07 176 LEU A CA 1
ATOM 1220 C C . LEU A 1 153 ? 2.885 4.513 3.223 1.00 21.87 176 LEU A C 1
ATOM 1221 O O . LEU A 1 153 ? 3.894 3.883 3.546 1.00 21.63 176 LEU A O 1
ATOM 1226 N N . ASP A 1 154 ? 2.516 5.653 3.796 1.00 20.58 177 ASP A N 1
ATOM 1227 C CA . ASP A 1 154 ? 3.255 6.273 4.885 1.00 20.35 177 ASP A CA 1
ATOM 1228 C C . ASP A 1 154 ? 2.294 6.592 6.020 1.00 23.93 177 ASP A C 1
ATOM 1229 O O . ASP A 1 154 ? 1.115 6.852 5.786 1.00 22.70 177 ASP A O 1
ATOM 1234 N N . TYR A 1 155 ? 2.819 6.612 7.241 1.00 21.02 178 TYR A N 1
ATOM 1235 C CA . TYR A 1 155 ? 2.068 6.971 8.438 1.00 22.15 178 TYR A CA 1
ATOM 1236 C C . TYR A 1 155 ? 3.077 7.352 9.520 1.00 23.07 178 TYR A C 1
ATOM 1237 O O . TYR A 1 155 ? 4.279 7.087 9.369 1.00 23.22 178 TYR A O 1
ATOM 1246 N N . PRO A 1 156 ? 2.638 8.013 10.596 1.00 26.14 179 PRO A N 1
ATOM 1247 C CA . PRO A 1 156 ? 3.622 8.597 11.532 1.00 24.94 179 PRO A CA 1
ATOM 1248 C C . PRO A 1 156 ? 4.615 7.604 12.121 1.00 25.36 179 PRO A C 1
ATOM 1249 O O . PRO A 1 156 ? 5.811 7.920 12.216 1.00 26.97 179 PRO A O 1
ATOM 1253 N N . ALA A 1 157 ? 4.162 6.410 12.513 1.00 24.06 180 ALA A N 1
ATOM 1254 C CA . ALA A 1 157 ? 5.037 5.395 13.087 1.00 24.40 180 ALA A CA 1
ATOM 1255 C C . ALA A 1 157 ? 5.729 4.532 12.036 1.00 21.16 180 ALA A C 1
ATOM 1256 O O . ALA A 1 157 ? 6.315 3.505 12.385 1.00 23.87 180 ALA A O 1
ATOM 1258 N N . PHE A 1 158 ? 5.681 4.921 10.765 1.00 22.07 181 PHE A N 1
ATOM 1259 C CA . PHE A 1 158 ? 6.428 4.219 9.718 1.00 20.34 181 PHE A CA 1
ATOM 1260 C C . PHE A 1 158 ? 7.883 4.653 9.864 1.00 21.53 181 PHE A C 1
ATOM 1261 O O . PHE A 1 158 ? 8.332 5.606 9.228 1.00 22.93 181 PHE A O 1
ATOM 1269 N N . ASP A 1 159 ? 8.618 3.943 10.721 1.00 19.09 182 ASP A N 1
ATOM 1270 C CA . ASP A 1 159 ? 9.941 4.368 11.178 1.00 21.96 182 ASP A CA 1
ATOM 1271 C C . ASP A 1 159 ? 10.763 3.134 11.534 1.00 22.90 182 ASP A C 1
ATOM 1272 O O . ASP A 1 159 ? 10.278 2.243 12.240 1.00 23.50 182 ASP A O 1
ATOM 1277 N N . ILE A 1 160 ? 12.006 3.082 11.050 1.00 19.27 183 ILE A N 1
ATOM 1278 C CA . ILE A 1 160 ? 12.829 1.891 11.233 1.00 20.93 183 ILE A CA 1
ATOM 1279 C C . ILE A 1 160 ? 13.118 1.604 12.701 1.00 23.91 183 ILE A C 1
ATOM 1280 O O . ILE A 1 160 ? 13.513 0.482 13.047 1.00 23.72 183 ILE A O 1
ATOM 1285 N N . LYS A 1 161 ? 12.913 2.581 13.584 1.00 23.97 184 LYS A N 1
ATOM 1286 C CA . LYS A 1 161 ? 13.182 2.335 14.996 1.00 28.20 184 LYS A CA 1
ATOM 1287 C C . LYS A 1 161 ? 12.280 1.255 15.580 1.00 27.69 184 LYS A C 1
ATOM 1288 O O . LYS A 1 161 ? 12.641 0.643 16.594 1.00 29.40 184 LYS A O 1
ATOM 1294 N N . HIS A 1 162 ? 11.150 0.962 14.941 1.00 24.98 185 HIS A N 1
ATOM 1295 C CA . HIS A 1 162 ? 10.247 -0.071 15.426 1.00 25.14 185 HIS A CA 1
ATOM 1296 C C . HIS A 1 162 ? 10.582 -1.455 14.891 1.00 26.90 185 HIS A C 1
ATOM 1297 O O . HIS A 1 162 ? 9.901 -2.418 15.257 1.00 26.68 185 HIS A O 1
ATOM 1304 N N . LEU A 1 163 ? 11.626 -1.582 14.067 1.00 23.93 186 LEU A N 1
ATOM 1305 C CA . LEU A 1 163 ? 11.915 -2.851 13.404 1.00 27.12 186 LEU A CA 1
ATOM 1306 C C . LEU A 1 163 ? 12.156 -3.957 14.422 1.00 28.91 186 LEU A C 1
ATOM 1307 O O . LEU A 1 163 ? 13.052 -3.852 15.267 1.00 31.64 186 LEU A O 1
ATOM 1312 N N . GLY A 1 164 ? 11.352 -5.019 14.339 1.00 29.82 187 GLY A N 1
ATOM 1313 C CA . GLY A 1 164 ? 11.521 -6.164 15.207 1.00 32.46 187 GLY A CA 1
ATOM 1314 C C . GLY A 1 164 ? 11.093 -5.966 16.643 1.00 34.13 187 GLY A C 1
ATOM 1315 O O . GLY A 1 164 ? 11.232 -6.898 17.442 1.00 37.97 187 GLY A O 1
ATOM 1316 N N . GLN A 1 165 ? 10.577 -4.795 16.999 1.00 31.70 188 GLN A N 1
ATOM 1317 C CA . GLN A 1 165 ? 10.087 -4.575 18.351 1.00 33.15 188 GLN A CA 1
ATOM 1318 C C . GLN A 1 165 ? 8.767 -5.305 18.556 1.00 34.04 188 GLN A C 1
ATOM 1319 O O . GLN A 1 165 ? 7.888 -5.278 17.693 1.00 31.07 188 GLN A O 1
ATOM 1325 N N . LYS A 1 166 ? 8.626 -5.959 19.713 1.00 34.18 189 LYS A N 1
ATOM 1326 C CA . LYS A 1 166 ? 7.383 -6.650 20.064 1.00 36.56 189 LYS A CA 1
ATOM 1327 C C . LYS A 1 166 ? 6.362 -5.664 20.640 1.00 39.03 189 LYS A C 1
ATOM 1328 O O . LYS A 1 166 ? 5.960 -5.730 21.801 1.00 44.24 189 LYS A O 1
ATOM 1330 N N . THR A 1 167 ? 5.937 -4.732 19.790 1.00 34.06 190 THR A N 1
ATOM 1331 C CA . THR A 1 167 ? 5.031 -3.664 20.180 1.00 34.63 190 THR A CA 1
ATOM 1332 C C . THR A 1 167 ? 3.973 -3.483 19.104 1.00 37.40 190 THR A C 1
ATOM 1333 O O . THR A 1 167 ? 4.095 -4.007 17.994 1.00 38.19 190 THR A O 1
ATOM 1337 N N . ARG A 1 168 ? 2.944 -2.699 19.436 1.00 35.98 191 ARG A N 1
ATOM 1338 C CA . ARG A 1 168 ? 1.921 -2.349 18.452 1.00 37.13 191 ARG A CA 1
ATOM 1339 C C . ARG A 1 168 ? 2.543 -1.719 17.214 1.00 39.46 191 ARG A C 1
ATOM 1340 O O . ARG A 1 168 ? 2.152 -2.032 16.083 1.00 35.38 191 ARG A O 1
ATOM 1342 N N . GLU A 1 169 ? 3.526 -0.836 17.410 1.00 31.65 192 GLU A N 1
ATOM 1343 C CA . GLU A 1 169 ? 4.164 -0.172 16.276 1.00 29.90 192 GLU A CA 1
ATOM 1344 C C . GLU A 1 169 ? 5.092 -1.113 15.517 1.00 31.00 192 GLU A C 1
ATOM 1345 O O . GLU A 1 169 ? 5.219 -0.994 14.292 1.00 28.00 192 GLU A O 1
ATOM 1351 N N . GLY A 1 170 ? 5.755 -2.036 16.220 1.00 28.65 193 GLY A N 1
ATOM 1352 C CA . GLY A 1 170 ? 6.609 -3.001 15.545 1.00 30.36 193 GLY A CA 1
ATOM 1353 C C . GLY A 1 170 ? 5.809 -3.982 14.709 1.00 33.21 193 GLY A C 1
ATOM 1354 O O . GLY A 1 170 ? 6.220 -4.354 13.604 1.00 31.15 193 GLY A O 1
ATOM 1355 N N . ARG A 1 171 ? 4.650 -4.405 15.219 1.00 35.26 194 ARG A N 1
ATOM 1356 C CA . ARG A 1 171 ? 3.765 -5.263 14.439 1.00 33.52 194 ARG A CA 1
ATOM 1357 C C . ARG A 1 171 ? 3.221 -4.532 13.218 1.00 34.54 194 ARG A C 1
ATOM 1358 O O . ARG A 1 171 ? 3.160 -5.110 12.124 1.00 34.37 194 ARG A O 1
ATOM 1366 N N . LEU A 1 172 ? 2.828 -3.263 13.383 1.00 27.90 195 LEU A N 1
ATOM 1367 C CA . LEU A 1 172 ? 2.397 -2.451 12.248 1.00 26.62 195 LEU A CA 1
ATOM 1368 C C . LEU A 1 172 ? 3.491 -2.356 11.196 1.00 26.17 195 LEU A C 1
ATOM 1369 O O . LEU A 1 172 ? 3.211 -2.392 9.991 1.00 24.08 195 LEU A O 1
ATOM 1374 N N . LEU A 1 173 ? 4.741 -2.198 11.641 1.00 24.45 196 LEU A N 1
ATOM 1375 C CA . LEU A 1 173 ? 5.850 -2.068 10.702 1.00 23.96 196 LEU A CA 1
ATOM 1376 C C . LEU A 1 173 ? 6.054 -3.348 9.909 1.00 25.23 196 LEU A C 1
ATOM 1377 O O . LEU A 1 173 ? 6.293 -3.301 8.701 1.00 23.91 196 LEU A O 1
ATOM 1382 N N . THR A 1 174 ? 5.955 -4.509 10.550 1.00 28.56 197 THR A N 1
ATOM 1383 C CA . THR A 1 174 ? 6.153 -5.715 9.754 1.00 31.05 197 THR A CA 1
ATOM 1384 C C . THR A 1 174 ? 5.075 -5.839 8.688 1.00 26.84 197 THR A C 1
ATOM 1385 O O . THR A 1 174 ? 5.371 -6.246 7.560 1.00 29.46 197 THR A O 1
ATOM 1389 N N . LYS A 1 175 ? 3.855 -5.397 8.988 1.00 26.70 198 LYS A N 1
ATOM 1390 C CA . LYS A 1 175 ? 2.781 -5.423 7.999 1.00 25.36 198 LYS A CA 1
ATOM 1391 C C . LYS A 1 175 ? 3.046 -4.464 6.839 1.00 25.89 198 LYS A C 1
ATOM 1392 O O . LYS A 1 175 ? 2.935 -4.847 5.669 1.00 24.86 198 LYS A O 1
ATOM 1398 N N . TRP A 1 176 ? 3.393 -3.209 7.135 1.00 21.40 199 TRP A N 1
ATOM 1399 C CA . TRP A 1 176 ? 3.426 -2.207 6.076 1.00 20.11 199 TRP A CA 1
ATOM 1400 C C . TRP A 1 176 ? 4.805 -2.027 5.462 1.00 21.21 199 TRP A C 1
ATOM 1401 O O . TRP A 1 176 ? 4.900 -1.652 4.290 1.00 20.60 199 TRP A O 1
ATOM 1412 N N . TYR A 1 177 ? 5.862 -2.324 6.212 1.00 20.71 200 TYR A N 1
ATOM 1413 C CA . TYR A 1 177 ? 7.211 -2.342 5.653 1.00 21.62 200 TYR A CA 1
ATOM 1414 C C . TYR A 1 177 ? 7.499 -3.678 4.986 1.00 21.82 200 TYR A C 1
ATOM 1415 O O . TYR A 1 177 ? 8.052 -3.722 3.880 1.00 21.79 200 TYR A O 1
ATOM 1424 N N . GLY A 1 178 ? 7.138 -4.781 5.647 1.00 22.65 201 GLY A N 1
ATOM 1425 C CA . GLY A 1 178 ? 7.185 -6.064 4.971 1.00 22.24 201 GLY A CA 1
ATOM 1426 C C . GLY A 1 178 ? 6.343 -6.050 3.714 1.00 22.00 201 GLY A C 1
ATOM 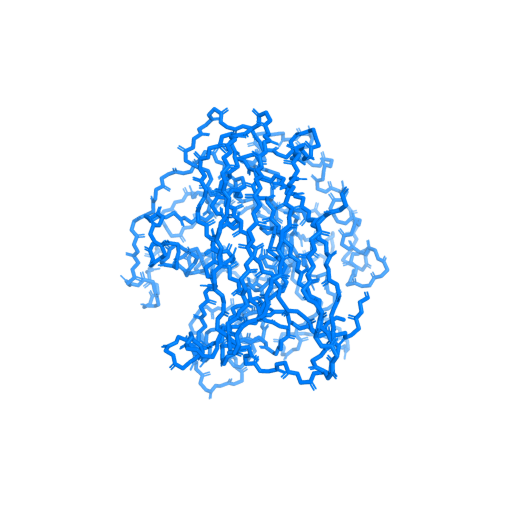1427 O O . GLY A 1 178 ? 6.734 -6.604 2.680 1.00 21.19 201 GLY A O 1
ATOM 1428 N N . GLY A 1 179 ? 5.178 -5.406 3.787 1.00 21.41 202 GLY A N 1
ATOM 1429 C CA . GLY A 1 179 ? 4.357 -5.235 2.599 1.00 20.97 202 GLY A CA 1
ATOM 1430 C C . GLY A 1 179 ? 5.083 -4.477 1.509 1.00 21.65 202 GLY A C 1
ATOM 1431 O O . GLY A 1 179 ? 5.112 -4.902 0.352 1.00 21.08 202 GLY A O 1
ATOM 1432 N N . MET A 1 180 ? 5.676 -3.335 1.863 1.00 18.57 203 MET A N 1
ATOM 1433 C CA A MET A 1 180 ? 6.414 -2.569 0.866 0.34 20.94 203 MET A CA 1
ATOM 1434 C CA B MET A 1 180 ? 6.430 -2.558 0.881 0.66 21.00 203 MET A CA 1
ATOM 1435 C C . MET A 1 180 ? 7.543 -3.395 0.259 1.00 19.03 203 MET A C 1
ATOM 1436 O O . MET A 1 180 ? 7.781 -3.326 -0.952 1.00 19.61 203 MET A O 1
ATOM 1445 N N . ALA A 1 181 ? 8.235 -4.194 1.078 1.00 19.08 204 ALA A N 1
ATOM 1446 C CA . ALA A 1 181 ? 9.353 -4.984 0.570 1.00 18.37 204 ALA A CA 1
ATOM 1447 C C . ALA A 1 181 ? 8.889 -5.982 -0.484 1.00 18.33 204 ALA A C 1
ATOM 1448 O O . ALA A 1 181 ? 9.545 -6.159 -1.520 1.00 18.42 204 ALA A O 1
ATOM 1450 N N . HIS A 1 182 ? 7.758 -6.644 -0.226 1.00 19.08 205 HIS A N 1
ATOM 1451 C CA . HIS A 1 182 ? 7.196 -7.621 -1.156 1.00 20.93 205 HIS A CA 1
ATOM 1452 C C . HIS A 1 182 ? 6.607 -6.938 -2.383 1.00 19.22 205 HIS A C 1
ATOM 1453 O O . HIS A 1 182 ? 6.864 -7.350 -3.519 1.00 18.93 205 HIS A O 1
ATOM 1460 N N . GLU A 1 183 ? 5.802 -5.893 -2.177 1.00 17.20 206 GLU A N 1
ATOM 1461 C CA . GLU A 1 183 ? 5.231 -5.192 -3.320 1.00 17.96 206 GLU A CA 1
ATOM 1462 C C . GLU A 1 183 ? 6.312 -4.564 -4.193 1.00 19.84 206 GLU A C 1
ATOM 1463 O O . GLU A 1 183 ? 6.179 -4.540 -5.422 1.00 19.37 206 GLU A O 1
ATOM 1469 N N . LEU A 1 184 ? 7.398 -4.075 -3.589 1.00 17.81 207 LEU A N 1
ATOM 1470 C CA . LEU A 1 184 ? 8.484 -3.548 -4.408 1.00 19.23 207 LEU A CA 1
ATOM 1471 C C . LEU A 1 184 ? 9.092 -4.663 -5.241 1.00 19.11 207 LEU A C 1
ATOM 1472 O O . LEU A 1 184 ? 9.454 -4.454 -6.402 1.00 19.39 207 LEU A O 1
ATOM 1477 N N . GLY A 1 185 ? 9.212 -5.858 -4.656 1.00 17.69 208 GLY A N 1
ATOM 1478 C CA . GLY A 1 185 ? 9.648 -7.011 -5.429 1.00 17.49 208 GLY A CA 1
ATOM 1479 C C . GLY A 1 185 ? 8.838 -7.199 -6.695 1.00 18.87 208 GLY A C 1
ATOM 1480 O O . GLY A 1 185 ? 9.389 -7.427 -7.776 1.00 18.36 208 GLY A O 1
ATOM 1481 N N . HIS A 1 186 ? 7.513 -7.085 -6.580 1.00 19.03 209 HIS A N 1
ATOM 1482 C CA . HIS A 1 186 ? 6.654 -7.181 -7.753 1.00 17.71 209 HIS A CA 1
ATOM 1483 C C . HIS A 1 186 ? 6.989 -6.089 -8.762 1.00 19.40 209 HIS A C 1
ATOM 1484 O O . HIS A 1 186 ? 7.087 -6.347 -9.970 1.00 21.57 209 HIS A O 1
ATOM 1491 N N . GLY A 1 187 ? 7.155 -4.849 -8.288 1.00 19.90 210 GLY A N 1
ATOM 1492 C CA . GLY A 1 187 ? 7.554 -3.776 -9.189 1.00 19.87 210 GLY A CA 1
ATOM 1493 C C . GLY A 1 187 ? 8.900 -4.011 -9.858 1.00 22.15 210 GLY A C 1
ATOM 1494 O O . GLY A 1 187 ? 9.139 -3.520 -10.962 1.00 23.34 210 GLY A O 1
ATOM 1495 N N . LEU A 1 188 ? 9.791 -4.760 -9.210 1.00 18.64 211 LEU A N 1
ATOM 1496 C CA . LEU A 1 188 ? 11.115 -5.053 -9.750 1.00 19.82 211 LEU A CA 1
ATOM 1497 C C . LEU A 1 188 ? 11.126 -6.307 -10.644 1.00 20.76 211 LEU A C 1
ATOM 1498 O O . LEU A 1 188 ? 12.201 -6.860 -10.916 1.00 23.61 211 LEU A O 1
ATOM 1503 N N . ASN A 1 189 ? 9.951 -6.720 -11.125 1.00 19.93 212 ASN A N 1
ATOM 1504 C CA . ASN A 1 189 ? 9.665 -7.889 -12.028 1.00 19.91 212 ASN A CA 1
ATOM 1505 C C . ASN A 1 189 ? 9.590 -9.239 -11.290 1.00 19.52 212 ASN A C 1
ATOM 1506 O O . ASN A 1 189 ? 9.763 -10.278 -11.972 1.00 26.21 212 ASN A O 1
ATOM 1511 N N . LEU A 1 190 ? 9.364 -9.298 -9.965 1.00 17.43 213 LEU A N 1
ATOM 1512 C CA . LEU A 1 190 ? 9.381 -10.639 -9.343 1.00 16.22 213 LEU A CA 1
ATOM 1513 C C . LEU A 1 190 ? 7.989 -11.233 -9.229 1.00 19.25 213 LEU A C 1
ATOM 1514 O O . LEU A 1 190 ? 7.071 -10.569 -8.726 1.00 20.26 213 LEU A O 1
ATOM 1519 N N . PRO A 1 191 ? 7.793 -12.480 -9.622 1.00 18.52 214 PRO A N 1
ATOM 1520 C CA . PRO A 1 191 ? 6.545 -13.172 -9.309 1.00 17.92 214 PRO A CA 1
ATOM 1521 C C . PRO A 1 191 ? 6.620 -13.783 -7.915 1.00 18.66 214 PRO A C 1
ATOM 1522 O O . PRO A 1 191 ? 7.641 -13.739 -7.232 1.00 20.07 214 PRO A O 1
ATOM 1526 N N . HIS A 1 192 ? 5.513 -14.391 -7.500 1.00 17.95 215 HIS A N 1
ATOM 1527 C CA . HIS A 1 192 ? 5.543 -15.150 -6.260 1.00 18.25 215 HIS A CA 1
ATOM 1528 C C . HIS A 1 192 ? 6.387 -16.411 -6.411 1.00 20.44 215 HIS A C 1
ATOM 1529 O O . HIS A 1 192 ? 6.488 -16.990 -7.496 1.00 19.34 215 HIS A O 1
ATOM 1536 N N . ASN A 1 193 ? 6.985 -16.848 -5.301 1.00 18.38 216 ASN A N 1
ATOM 1537 C CA . ASN A 1 193 ? 7.629 -18.179 -5.283 1.00 20.13 216 ASN A CA 1
ATOM 1538 C C . ASN A 1 193 ? 7.799 -18.623 -3.836 1.00 21.03 216 ASN A C 1
ATOM 1539 O O . ASN A 1 193 ? 7.699 -17.803 -2.953 1.0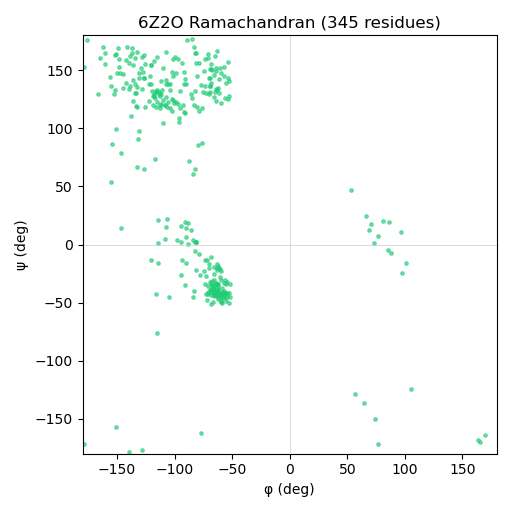0 21.81 216 ASN A O 1
ATOM 1544 N N . HIS A 1 194 ? 7.881 -19.935 -3.635 1.00 22.06 217 HIS A N 1
ATOM 1545 C CA . HIS A 1 194 ? 8.022 -20.556 -2.324 1.00 20.97 217 HIS A CA 1
ATOM 1546 C C . HIS A 1 194 ? 9.441 -21.086 -2.171 1.00 20.73 217 HIS A C 1
ATOM 1547 O O . HIS A 1 194 ? 10.030 -21.587 -3.132 1.00 20.20 217 HIS A O 1
ATOM 1554 N N . GLN A 1 195 ? 9.989 -20.955 -0.965 1.00 19.80 218 GLN A N 1
ATOM 1555 C CA . GLN A 1 195 ? 11.309 -21.502 -0.675 1.00 19.17 218 GLN A CA 1
ATOM 1556 C C . GLN A 1 195 ? 11.327 -23.017 -0.867 1.00 20.06 218 GLN A C 1
ATOM 1557 O O . GLN A 1 195 ? 10.310 -23.697 -0.710 1.00 24.36 218 GLN A O 1
ATOM 1563 N N . THR A 1 196 ? 12.504 -23.545 -1.202 1.00 19.86 219 THR A N 1
ATOM 1564 C CA . THR A 1 196 ? 12.679 -24.996 -1.173 1.00 20.39 219 THR A CA 1
ATOM 1565 C C . THR A 1 196 ? 12.697 -25.489 0.272 1.00 24.86 219 THR A C 1
ATOM 1566 O O . THR A 1 196 ? 12.871 -24.717 1.216 1.00 24.15 219 THR A O 1
ATOM 1570 N N . ALA A 1 197 ? 12.513 -26.802 0.437 1.00 22.38 220 ALA A N 1
ATOM 1571 C CA . ALA A 1 197 ? 12.608 -27.394 1.768 1.00 27.20 220 ALA A CA 1
ATOM 1572 C C . ALA A 1 197 ? 13.917 -27.014 2.448 1.00 25.48 220 ALA A C 1
ATOM 1573 O O . ALA A 1 197 ? 13.919 -26.528 3.587 1.00 26.31 220 ALA A O 1
ATOM 1575 N N . SER A 1 198 ? 15.041 -27.204 1.749 1.00 23.86 221 SER A N 1
ATOM 1576 C CA . SER A 1 198 ? 16.351 -26.941 2.345 1.00 25.22 221 SER A CA 1
ATOM 1577 C C . SER A 1 198 ? 16.547 -25.459 2.651 1.00 29.82 221 SER A C 1
ATOM 1578 O O . SER A 1 198 ? 17.041 -25.098 3.726 1.00 27.36 221 SER A O 1
ATOM 1581 N N . ASP A 1 199 ? 16.169 -24.578 1.720 1.00 25.42 222 ASP A N 1
ATOM 1582 C CA . ASP A 1 199 ? 16.370 -23.149 1.960 1.00 24.08 222 ASP A CA 1
ATOM 1583 C C . ASP A 1 199 ? 15.494 -22.656 3.101 1.00 26.74 222 ASP A C 1
ATOM 1584 O O . ASP A 1 199 ? 15.896 -21.772 3.866 1.00 28.15 222 ASP A O 1
ATOM 1589 N N . GLY A 1 200 ? 14.282 -23.196 3.220 1.00 24.24 223 GLY A N 1
ATOM 1590 C CA . GLY A 1 200 ? 13.419 -22.810 4.325 1.00 25.89 223 GLY A CA 1
ATOM 1591 C C . GLY A 1 200 ? 14.047 -23.103 5.675 1.00 30.41 223 GLY A C 1
ATOM 1592 O O . GLY A 1 200 ? 13.974 -22.287 6.597 1.00 30.18 223 GLY A O 1
ATOM 1593 N N . LYS A 1 201 ? 14.692 -24.265 5.805 1.00 30.00 224 LYS A N 1
ATOM 1594 C CA . LYS A 1 201 ? 15.295 -24.624 7.085 1.00 31.63 224 LYS A CA 1
ATOM 1595 C C . LYS A 1 201 ? 16.490 -23.739 7.414 1.00 32.88 224 LYS A C 1
ATOM 1596 O O . LYS A 1 201 ? 16.732 -23.435 8.590 1.00 36.39 224 LYS A O 1
ATOM 1602 N N . LYS A 1 202 ? 17.252 -23.316 6.402 1.00 29.79 225 LYS A N 1
ATOM 1603 C CA . LYS A 1 202 ? 18.448 -22.519 6.664 1.00 32.20 225 LYS A CA 1
ATOM 1604 C C . LYS A 1 202 ? 18.194 -21.021 6.672 1.00 33.36 225 LYS A C 1
ATOM 1605 O O . LYS A 1 202 ? 18.829 -20.299 7.447 1.00 32.22 225 LYS A O 1
ATOM 1611 N N . TYR A 1 203 ? 17.291 -20.525 5.828 1.00 26.59 226 TYR A N 1
ATOM 1612 C CA . TYR A 1 203 ? 17.158 -19.090 5.638 1.00 27.26 226 TYR A CA 1
ATOM 1613 C C . TYR A 1 203 ? 15.782 -18.529 5.962 1.00 23.61 226 TYR A C 1
ATOM 1614 O O . TYR A 1 203 ? 15.646 -17.297 6.034 1.00 28.15 226 TYR A O 1
ATOM 1623 N N . GLY A 1 204 ? 14.761 -19.365 6.125 1.00 23.48 227 GLY A N 1
ATOM 1624 C CA . GLY A 1 204 ? 13.457 -18.899 6.572 1.00 26.96 227 GLY A CA 1
ATOM 1625 C C . GLY A 1 204 ? 12.425 -18.863 5.448 1.00 28.26 227 GLY A C 1
ATOM 1626 O O . GLY A 1 204 ? 12.184 -19.875 4.782 1.00 30.49 227 GLY A O 1
ATOM 1627 N N . THR A 1 205 ? 11.818 -17.688 5.241 1.00 25.43 228 THR A N 1
ATOM 1628 C CA . THR A 1 205 ? 10.676 -17.507 4.350 1.00 26.04 228 THR A CA 1
ATOM 1629 C C . THR A 1 205 ? 11.098 -16.683 3.140 1.00 21.82 228 THR A C 1
ATOM 1630 O O . THR A 1 205 ? 11.742 -15.643 3.296 1.00 22.30 228 THR A O 1
ATOM 1634 N N . ALA A 1 206 ? 10.722 -17.139 1.945 1.00 20.47 229 ALA A N 1
ATOM 1635 C CA . ALA A 1 206 ? 10.970 -16.353 0.737 1.00 19.47 229 ALA A CA 1
ATOM 1636 C C . ALA A 1 206 ? 10.205 -15.032 0.789 1.00 19.62 229 ALA A C 1
ATOM 1637 O O . ALA A 1 206 ? 9.014 -15.011 1.111 1.00 20.83 229 ALA A O 1
ATOM 1639 N N . LEU A 1 207 ? 10.895 -13.920 0.472 1.00 18.23 230 LEU A N 1
ATOM 1640 C CA . LEU A 1 207 ? 10.236 -12.613 0.451 1.00 17.25 230 LEU A CA 1
ATOM 1641 C C . LEU A 1 207 ? 9.007 -12.619 -0.446 1.00 16.88 230 LEU A C 1
ATOM 1642 O O . LEU A 1 207 ? 7.973 -12.032 -0.100 1.00 18.85 230 LEU A O 1
ATOM 1647 N N . MET A 1 208 ? 9.110 -13.250 -1.611 1.00 19.31 231 MET A N 1
ATOM 1648 C CA . MET A 1 208 ? 8.031 -13.223 -2.583 1.00 15.42 231 MET A CA 1
ATOM 1649 C C . MET A 1 208 ? 7.052 -14.383 -2.408 1.00 19.85 231 MET A C 1
ATOM 1650 O O . MET A 1 208 ? 6.276 -14.669 -3.325 1.00 21.29 231 MET A O 1
ATOM 1655 N N . GLY A 1 209 ? 7.028 -15.013 -1.234 1.00 20.95 232 GLY A N 1
ATOM 1656 C CA . GLY A 1 209 ? 6.006 -16.010 -0.952 1.00 22.41 232 GLY A CA 1
ATOM 1657 C C . GLY A 1 209 ? 4.631 -15.380 -0.825 1.00 33.02 232 GLY A C 1
ATOM 1658 O O . GLY A 1 209 ? 4.491 -14.200 -0.513 1.00 30.05 232 GLY A O 1
ATOM 1659 N N . SER A 1 210 ? 3.595 -16.186 -1.082 1.00 36.00 233 SER A N 1
ATOM 1660 C CA . SER A 1 210 ? 2.233 -15.664 -1.121 1.00 44.06 233 SER A CA 1
ATOM 1661 C C . SER A 1 210 ? 1.596 -15.537 0.260 1.00 42.00 233 SER A C 1
ATOM 1662 O O . SER A 1 210 ? 0.492 -14.992 0.363 1.00 44.01 233 SER A O 1
ATOM 1664 N N . GLY A 1 211 ? 2.260 -15.997 1.317 0.92 37.08 234 GLY A N 1
ATOM 1665 C CA . GLY A 1 211 ? 1.722 -15.915 2.659 0.92 38.15 234 GLY A CA 1
ATOM 1666 C C . GLY A 1 211 ? 1.829 -14.523 3.244 0.92 42.19 234 GLY A C 1
ATOM 1667 O O . GLY A 1 211 ? 2.020 -13.529 2.538 0.92 43.74 234 GLY A O 1
ATOM 1668 N N . ASN A 1 212 ? 1.698 -14.456 4.567 1.00 42.13 235 ASN A N 1
ATOM 1669 C CA . ASN A 1 212 ? 1.761 -13.178 5.261 1.00 40.92 235 ASN A CA 1
ATOM 1670 C C . ASN A 1 212 ? 3.171 -12.609 5.187 1.00 42.93 235 ASN A C 1
ATOM 1671 O O . ASN A 1 212 ? 4.158 -13.344 5.103 1.00 41.90 235 ASN A O 1
ATOM 1673 N N . TYR A 1 213 ? 3.256 -11.281 5.210 1.00 42.19 236 TYR A N 1
ATOM 1674 C CA . TYR A 1 213 ? 4.549 -10.611 5.139 1.00 35.89 236 TYR A CA 1
ATOM 1675 C C . TYR A 1 213 ? 5.401 -10.983 6.352 1.00 36.99 236 TYR A C 1
ATOM 1676 O O . TYR A 1 213 ? 4.916 -10.977 7.486 1.00 38.44 236 TYR A O 1
ATOM 1685 N N . THR A 1 214 ? 6.683 -11.309 6.119 1.00 38.25 237 THR A N 1
ATOM 1686 C CA . THR A 1 214 ? 7.588 -11.699 7.199 1.00 31.40 237 THR A CA 1
ATOM 1687 C C . THR A 1 214 ? 8.726 -10.716 7.434 1.00 32.10 237 THR A C 1
ATOM 1688 O O . THR A 1 214 ? 9.361 -10.775 8.493 1.00 33.78 237 THR A O 1
ATOM 1692 N N . PHE A 1 215 ? 8.986 -9.827 6.481 1.00 30.42 238 PHE A N 1
ATOM 1693 C CA . PHE A 1 215 ? 10.179 -8.991 6.497 1.00 31.13 238 PHE A CA 1
ATOM 1694 C C . PHE A 1 215 ? 10.294 -8.187 7.787 1.00 35.73 238 PHE A C 1
ATOM 1695 O O . PHE A 1 215 ? 9.378 -7.451 8.158 1.00 34.74 238 PHE A O 1
ATOM 1703 N N . GLY A 1 216 ? 11.438 -8.314 8.459 1.00 34.20 239 GLY A N 1
ATOM 1704 C CA . GLY A 1 216 ? 11.696 -7.583 9.680 1.00 38.07 239 GLY A CA 1
ATOM 1705 C C . GLY A 1 216 ? 11.222 -8.249 10.953 1.00 42.80 239 GLY A C 1
ATOM 1706 O O . GLY A 1 216 ? 11.542 -7.757 12.042 1.00 44.45 239 GLY A O 1
ATOM 1707 N N . THR A 1 217 ? 10.486 -9.354 10.858 1.00 42.42 240 THR A N 1
ATOM 1708 C CA . THR A 1 217 ? 9.976 -10.076 12.020 1.00 45.08 240 THR A CA 1
ATOM 1709 C C . THR A 1 217 ? 10.537 -11.484 12.155 1.00 44.49 240 THR A C 1
ATOM 1710 O O . THR A 1 217 ? 10.885 -11.897 13.264 1.00 47.86 240 THR A O 1
ATOM 1714 N N . SER A 1 218 ? 10.642 -12.230 11.063 1.00 40.08 241 SER A N 1
ATOM 1715 C CA . SER A 1 218 ? 11.218 -13.566 11.066 1.00 33.57 241 SER A CA 1
ATOM 1716 C C . SER A 1 218 ? 12.171 -13.667 9.885 1.00 34.56 241 SER A C 1
ATOM 1717 O O . SER A 1 218 ? 12.100 -12.851 8.958 1.00 32.52 241 SER A O 1
ATOM 1720 N N . PRO A 1 219 ? 13.112 -14.641 9.903 1.00 32.71 242 PRO A N 1
ATOM 1721 C CA . PRO A 1 219 ? 14.098 -14.720 8.816 1.00 26.74 242 PRO A CA 1
ATOM 1722 C C . PRO A 1 219 ? 13.459 -14.759 7.434 1.00 22.93 242 PRO A C 1
ATOM 1723 O O . PRO A 1 219 ? 12.598 -15.599 7.141 1.00 25.77 242 PRO A O 1
ATOM 1727 N N . THR A 1 220 ? 13.889 -13.825 6.587 1.00 24.81 243 THR A N 1
ATOM 1728 C CA . THR A 1 220 ? 13.346 -13.618 5.253 1.00 22.48 243 THR A CA 1
ATOM 1729 C C . THR A 1 220 ? 14.523 -13.554 4.288 1.00 21.45 243 THR A C 1
ATOM 1730 O O . THR A 1 220 ? 15.582 -13.020 4.634 1.00 23.31 243 THR A O 1
ATOM 1734 N N . PHE A 1 221 ? 14.355 -14.102 3.088 1.00 20.28 244 PHE A N 1
ATOM 1735 C CA . PHE A 1 221 ? 15.451 -14.119 2.129 1.00 18.06 244 PHE A CA 1
ATOM 1736 C C . PHE A 1 221 ? 14.881 -14.065 0.725 1.00 19.64 244 PHE A C 1
ATOM 1737 O O . PHE A 1 221 ? 13.678 -14.225 0.526 1.00 19.92 244 PHE A O 1
ATOM 1745 N N . LEU A 1 222 ? 15.764 -13.851 -0.249 1.00 19.15 245 LEU A N 1
ATOM 1746 C CA . LEU A 1 222 ? 15.405 -13.906 -1.663 1.00 17.73 245 LEU A CA 1
ATOM 1747 C C . LEU A 1 222 ? 15.917 -15.211 -2.272 1.00 18.70 245 LEU A C 1
ATOM 1748 O O . LEU A 1 222 ? 17.067 -15.604 -2.038 1.00 19.86 245 LEU A O 1
ATOM 1753 N N . THR A 1 223 ? 15.057 -15.897 -3.029 1.00 19.51 246 THR A N 1
ATOM 1754 C CA . THR A 1 223 ? 15.411 -17.172 -3.631 1.00 17.75 246 THR A CA 1
ATOM 1755 C C . THR A 1 223 ? 16.423 -16.991 -4.762 1.00 17.54 246 THR A C 1
ATOM 1756 O O . THR A 1 223 ? 16.549 -15.903 -5.334 1.00 18.26 246 THR A O 1
ATOM 1760 N N . PRO A 1 224 ? 17.131 -18.058 -5.134 1.00 19.74 247 PRO A N 1
ATOM 1761 C CA . PRO A 1 224 ? 17.954 -17.989 -6.353 1.00 19.91 247 PRO A CA 1
ATOM 1762 C C . PRO A 1 224 ? 17.181 -17.518 -7.579 1.00 20.08 247 PRO A C 1
ATOM 1763 O O . PRO A 1 224 ? 17.694 -16.703 -8.361 1.00 21.10 247 PRO A O 1
ATOM 1767 N N . ALA A 1 225 ? 15.944 -17.998 -7.760 1.00 17.34 248 ALA A N 1
ATOM 1768 C CA . ALA A 1 225 ? 15.159 -17.571 -8.916 1.00 17.43 248 ALA A CA 1
ATOM 1769 C C . ALA A 1 225 ? 14.840 -16.079 -8.851 1.00 19.84 248 ALA A C 1
ATOM 1770 O O . ALA A 1 225 ? 14.868 -15.392 -9.880 1.00 20.25 248 ALA A O 1
ATOM 1772 N N . SER A 1 226 ? 14.514 -15.565 -7.661 1.00 16.97 249 SER A N 1
ATOM 1773 C CA . SER A 1 226 ? 14.244 -14.134 -7.538 1.00 16.71 249 SER A CA 1
ATOM 1774 C C . SER A 1 226 ? 15.482 -13.330 -7.902 1.00 16.83 249 SER A C 1
ATOM 1775 O O . SER A 1 226 ? 15.400 -12.345 -8.649 1.00 17.29 249 SER A O 1
ATOM 1778 N N . CYS A 1 227 ? 16.640 -13.754 -7.397 1.00 19.81 250 CYS A N 1
ATOM 1779 C CA . CYS A 1 227 ? 17.867 -13.021 -7.675 1.00 19.09 250 CYS A CA 1
ATOM 1780 C C . CYS A 1 227 ? 18.256 -13.110 -9.143 1.00 18.58 250 CYS A C 1
ATOM 1781 O O . CYS A 1 227 ? 18.855 -12.169 -9.674 1.00 19.74 250 CYS A O 1
ATOM 1784 N N . ALA A 1 228 ? 17.931 -14.221 -9.812 1.00 19.29 251 ALA A N 1
ATOM 1785 C CA . ALA A 1 228 ? 18.197 -14.303 -11.245 1.00 20.08 251 ALA A CA 1
ATOM 1786 C C . ALA A 1 228 ? 17.368 -13.298 -12.027 1.00 18.66 251 ALA A C 1
ATOM 1787 O O . ALA A 1 228 ? 17.840 -12.750 -13.028 1.00 19.63 251 ALA A O 1
ATOM 1789 N N . LEU A 1 229 ? 16.135 -13.033 -11.592 1.00 18.50 252 LEU A N 1
ATOM 1790 C CA . LEU A 1 229 ? 15.342 -11.991 -12.234 1.00 18.66 252 LEU A CA 1
ATOM 1791 C C . LEU A 1 229 ? 15.891 -10.598 -11.919 1.00 17.94 252 LEU A C 1
ATOM 1792 O O . LEU A 1 229 ? 15.974 -9.745 -12.809 1.00 20.83 252 LEU A O 1
ATOM 1797 N N . LEU A 1 230 ? 16.277 -10.350 -10.658 1.00 17.91 253 LEU A N 1
ATOM 1798 C CA . LEU A 1 230 ? 16.843 -9.049 -10.302 1.00 17.60 253 LEU A CA 1
ATOM 1799 C C . LEU A 1 230 ? 18.136 -8.779 -11.052 1.00 19.67 253 LEU A C 1
ATOM 1800 O O . LEU A 1 230 ? 18.418 -7.629 -11.407 1.00 19.31 253 LEU A O 1
ATOM 1805 N N . ASP A 1 231 ? 18.923 -9.826 -11.308 1.00 17.75 254 ASP A N 1
ATOM 1806 C CA . ASP A 1 231 ? 20.139 -9.692 -12.108 1.00 20.91 254 ASP A CA 1
ATOM 1807 C C . ASP A 1 231 ? 19.860 -9.007 -13.440 1.00 21.18 254 ASP A C 1
ATOM 1808 O O . ASP A 1 231 ? 20.698 -8.235 -13.936 1.00 22.67 254 ASP A O 1
ATOM 1813 N N . ALA A 1 232 ? 18.684 -9.246 -14.012 1.00 20.23 255 ALA A N 1
ATOM 1814 C CA . ALA A 1 232 ? 18.270 -8.673 -15.285 1.00 20.34 255 ALA A CA 1
ATOM 1815 C C . ALA A 1 232 ? 17.227 -7.571 -15.120 1.00 22.33 255 ALA A C 1
ATOM 1816 O O . ALA A 1 232 ? 16.489 -7.276 -16.062 1.00 25.77 255 ALA A O 1
ATOM 1818 N N . CYS A 1 233 ? 17.153 -6.956 -13.942 1.00 19.28 256 CYS A N 1
ATOM 1819 C CA . CYS A 1 233 ? 16.259 -5.837 -13.696 1.00 19.54 256 CYS A CA 1
ATOM 1820 C C . CYS A 1 233 ? 16.967 -4.514 -13.979 1.00 18.35 256 CYS A C 1
ATOM 1821 O O . CYS A 1 233 ? 18.127 -4.324 -13.597 1.00 20.80 256 CYS A O 1
ATOM 1824 N N . GLU A 1 234 ? 16.248 -3.584 -14.620 1.00 19.78 257 GLU A N 1
ATOM 1825 C CA . GLU A 1 234 ? 16.882 -2.344 -15.083 1.00 18.66 257 GLU A CA 1
ATOM 1826 C C . GLU A 1 234 ? 17.604 -1.600 -13.962 1.00 20.61 257 GLU A C 1
ATOM 1827 O O . GLU A 1 234 ? 18.734 -1.131 -14.148 1.00 20.03 257 GLU A O 1
ATOM 1833 N N . VAL A 1 235 ? 16.975 -1.477 -12.786 1.00 19.96 258 VAL A N 1
ATOM 1834 C CA . VAL A 1 235 ? 17.586 -0.677 -11.725 1.00 18.75 258 VAL A CA 1
ATOM 1835 C C . VAL A 1 235 ? 18.652 -1.430 -10.950 1.00 21.24 258 VAL A C 1
ATOM 1836 O O . VAL A 1 235 ? 19.225 -0.858 -10.013 1.00 18.40 258 VAL A O 1
ATOM 1840 N N . PHE A 1 236 ? 18.961 -2.683 -11.317 1.00 18.58 259 PHE A N 1
ATOM 1841 C CA . PHE A 1 236 ? 20.160 -3.352 -10.822 1.00 18.31 259 PHE A CA 1
ATOM 1842 C C . PHE A 1 236 ? 21.318 -3.285 -11.813 1.00 18.44 259 PHE A C 1
ATOM 1843 O O . PHE A 1 236 ? 22.388 -3.837 -11.538 1.00 20.43 259 PHE A O 1
ATOM 1851 N N . SER A 1 237 ? 21.139 -2.590 -12.937 1.00 19.78 260 SER A N 1
ATOM 1852 C CA . SER A 1 237 ? 22.149 -2.582 -13.987 1.00 21.47 260 SER A CA 1
ATOM 1853 C C . SER A 1 237 ? 23.400 -1.824 -13.556 1.00 23.23 260 SER A C 1
ATOM 1854 O O . SER A 1 237 ? 23.319 -0.747 -12.959 1.00 22.44 260 SER A O 1
ATOM 1857 N N . VAL A 1 238 ? 24.559 -2.406 -13.858 1.00 22.12 261 VAL A N 1
ATOM 1858 C CA . VAL A 1 238 ? 25.854 -1.740 -13.737 1.00 24.09 261 VAL A CA 1
ATOM 1859 C C . VAL A 1 238 ? 26.489 -1.557 -15.114 1.00 28.81 261 VAL A C 1
ATOM 1860 O O . VAL A 1 238 ? 27.700 -1.382 -15.225 1.00 30.69 261 VAL A O 1
ATOM 1864 N N . THR A 1 239 ? 25.670 -1.592 -16.163 1.00 26.37 262 THR A N 1
ATOM 1865 C CA . THR A 1 239 ? 26.124 -1.608 -17.555 1.00 27.42 262 THR A CA 1
ATOM 1866 C C . THR A 1 239 ? 25.332 -0.559 -18.322 1.00 26.77 262 THR A C 1
ATOM 1867 O O . THR A 1 239 ? 24.254 -0.851 -18.853 1.00 26.86 262 THR A O 1
ATOM 1871 N N . PRO A 1 240 ? 25.830 0.678 -18.402 1.00 26.86 263 PRO A N 1
ATOM 1872 C CA . PRO A 1 240 ? 25.051 1.732 -19.071 1.00 28.26 263 PRO A CA 1
ATOM 1873 C C . PRO A 1 240 ? 24.616 1.387 -20.488 1.00 25.64 263 PRO A C 1
ATOM 1874 O O . PRO A 1 240 ? 23.538 1.820 -20.913 1.00 28.83 263 PRO A O 1
ATOM 1878 N N . SER A 1 241 ? 25.411 0.607 -21.229 1.00 28.10 264 SER A N 1
ATOM 1879 C CA . SER A 1 241 ? 25.065 0.296 -22.613 1.00 27.63 264 SER A CA 1
ATOM 1880 C C . SER A 1 241 ? 23.893 -0.669 -22.740 1.00 32.74 264 SER A C 1
ATOM 1881 O O . SER A 1 241 ? 23.349 -0.800 -23.838 1.00 29.49 264 SER A O 1
ATOM 1884 N N . GLN A 1 242 ? 23.478 -1.335 -21.661 1.00 28.20 265 GLN A N 1
ATOM 1885 C CA . GLN A 1 242 ? 22.377 -2.292 -21.748 1.00 26.64 265 GLN A CA 1
ATOM 1886 C C . GLN A 1 242 ? 21.038 -1.569 -21.657 1.00 27.42 265 GLN A C 1
ATOM 1887 O O . GLN A 1 242 ? 20.755 -0.907 -20.657 1.00 29.04 265 GLN A O 1
ATOM 1893 N N . GLN A 1 243 ? 20.214 -1.702 -22.699 1.00 25.85 266 GLN A N 1
ATOM 1894 C CA A GLN A 1 243 ? 18.860 -1.177 -22.672 0.47 26.05 266 GLN A CA 1
ATOM 1895 C CA B GLN A 1 243 ? 18.851 -1.192 -22.721 0.53 26.07 266 GLN A CA 1
ATOM 1896 C C . GLN A 1 243 ? 17.907 -2.246 -22.153 1.00 27.62 266 GLN A C 1
ATOM 1897 O O . GLN A 1 243 ? 18.128 -3.446 -22.330 1.00 28.68 266 GLN A O 1
ATOM 1908 N N . PHE A 1 244 ? 16.844 -1.798 -21.483 1.00 24.07 267 PHE A N 1
ATOM 1909 C CA . PHE A 1 244 ? 15.912 -2.719 -20.845 1.00 24.86 267 PHE A CA 1
ATOM 1910 C C . PHE A 1 244 ? 14.495 -2.583 -21.381 1.00 24.81 267 PHE A C 1
ATOM 1911 O O . PHE A 1 244 ? 14.001 -1.474 -21.623 1.00 27.07 267 PHE A O 1
ATOM 1919 N N . TYR A 1 245 ? 13.864 -3.737 -21.577 1.00 24.00 268 TYR A N 1
ATOM 1920 C CA . TYR A 1 245 ? 12.431 -3.936 -21.749 1.00 23.26 268 TYR A CA 1
ATOM 1921 C C . TYR A 1 245 ? 11.934 -3.557 -23.137 1.00 28.23 268 TYR A C 1
ATOM 1922 O O . TYR A 1 245 ? 10.721 -3.579 -23.370 1.00 26.46 268 TYR A O 1
ATOM 1931 N N . GLU A 1 246 ? 12.824 -3.247 -24.071 1.00 30.26 269 GLU A N 1
ATOM 1932 C CA A GLU A 1 246 ? 12.425 -2.900 -25.426 0.72 32.22 269 GLU A CA 1
ATOM 1933 C CA B GLU A 1 246 ? 12.392 -2.901 -25.414 0.28 32.21 269 GLU A CA 1
ATOM 1934 C C . GLU A 1 246 ? 12.121 -4.161 -26.231 1.00 33.87 269 GLU A C 1
ATOM 1935 O O . GLU A 1 246 ? 12.718 -5.221 -26.013 1.00 28.55 269 GLU A O 1
ATOM 1946 N N . GLY A 1 247 ? 11.173 -4.047 -27.162 1.00 35.57 270 GLY A N 1
ATOM 1947 C CA . GLY A 1 247 ? 10.888 -5.175 -28.041 1.00 35.26 270 GLY A CA 1
ATOM 1948 C C . GLY A 1 247 ? 10.120 -6.306 -27.369 1.00 35.88 270 GLY A C 1
ATOM 1949 O O . GLY A 1 247 ? 9.311 -6.105 -26.460 1.00 35.14 270 GLY A O 1
ATOM 1950 N N . LYS A 1 248 ? 10.368 -7.516 -27.848 1.00 36.60 271 LYS A N 1
ATOM 1951 C CA . LYS A 1 248 ? 9.686 -8.724 -27.412 1.00 33.37 271 LYS A CA 1
ATOM 1952 C C . LYS A 1 248 ? 10.711 -9.754 -26.973 1.00 32.45 271 LYS A C 1
ATOM 1953 O O . LYS A 1 248 ? 11.865 -9.717 -27.411 1.00 32.97 271 LYS A O 1
ATOM 1959 N N . PRO A 1 249 ? 10.329 -10.690 -26.098 1.00 34.86 272 PRO A N 1
ATOM 1960 C CA . PRO A 1 249 ? 11.261 -11.758 -25.712 1.00 35.89 272 PRO A CA 1
ATOM 1961 C C . PRO A 1 249 ? 11.317 -12.824 -26.793 1.00 39.50 272 PRO A C 1
ATOM 1962 O O . PRO A 1 249 ? 10.324 -13.507 -27.063 1.00 41.55 272 PRO A O 1
ATOM 1966 N N . GLU A 1 250 ? 12.482 -12.967 -27.427 1.00 34.34 273 GLU A N 1
ATOM 1967 C CA . GLU A 1 250 ? 12.681 -13.950 -28.492 1.00 36.97 273 GLU A CA 1
ATOM 1968 C C . GLU A 1 250 ? 13.612 -15.040 -27.980 1.00 34.04 273 GLU A C 1
ATOM 1969 O O . GLU A 1 250 ? 14.824 -14.834 -27.877 1.00 37.14 273 GLU A O 1
ATOM 1975 N N . VAL A 1 251 ? 13.044 -16.203 -27.660 1.00 34.35 274 VAL A N 1
ATOM 1976 C CA . VAL A 1 251 ? 13.818 -17.385 -27.300 1.00 33.28 274 VAL A CA 1
ATOM 1977 C C . VAL A 1 251 ? 13.208 -18.575 -28.020 1.00 33.68 274 VAL A C 1
ATOM 1978 O O . VAL A 1 251 ? 12.014 -18.848 -27.864 1.00 31.84 274 VAL A O 1
ATOM 1982 N N . GLU A 1 252 ? 14.017 -19.277 -28.803 1.00 32.77 275 GLU A N 1
ATOM 1983 C CA . GLU A 1 252 ? 13.618 -20.544 -29.397 1.00 34.86 275 GLU A CA 1
ATOM 1984 C C . GLU A 1 252 ? 14.062 -21.657 -28.460 1.00 28.59 275 GLU A C 1
ATOM 1985 O O . GLU A 1 252 ? 15.252 -21.780 -28.169 1.00 31.57 275 GLU A O 1
ATOM 1991 N N . VAL A 1 253 ? 13.114 -22.452 -27.973 1.00 30.45 276 VAL A N 1
ATOM 1992 C CA . VAL A 1 253 ? 13.409 -23.582 -27.096 1.00 31.61 276 VAL A CA 1
ATOM 1993 C C . VAL A 1 253 ? 13.063 -24.861 -27.844 1.00 31.41 276 VAL A C 1
ATOM 1994 O O . VAL A 1 253 ? 11.959 -24.988 -28.382 1.00 34.80 276 VAL A O 1
ATOM 1998 N N . GLY A 1 254 ? 13.996 -25.811 -27.875 1.00 31.75 277 GLY A N 1
ATOM 1999 C CA . GLY A 1 254 ? 13.792 -27.027 -28.634 1.00 34.68 277 GLY A CA 1
ATOM 2000 C C . GLY A 1 254 ? 14.279 -28.256 -27.892 1.00 34.82 277 GLY A C 1
ATOM 2001 O O . GLY A 1 254 ? 15.069 -28.175 -26.944 1.00 30.83 277 GLY A O 1
ATOM 2002 N N . ASP A 1 255 ? 13.787 -29.408 -28.360 1.00 34.28 278 ASP A N 1
ATOM 2003 C CA A ASP A 1 255 ? 14.159 -30.711 -27.808 0.62 35.22 278 ASP A CA 1
ATOM 2004 C CA B ASP A 1 255 ? 14.160 -30.710 -27.808 0.38 35.22 278 ASP A CA 1
ATOM 2005 C C . ASP A 1 255 ? 13.964 -30.744 -26.294 1.00 29.92 278 ASP A C 1
ATOM 2006 O O . ASP A 1 255 ? 14.790 -31.273 -25.550 1.00 30.10 278 ASP A O 1
ATOM 2015 N N . VAL A 1 256 ? 12.855 -30.167 -25.836 1.00 29.64 279 VAL A N 1
ATOM 2016 C CA . VAL A 1 256 ? 12.561 -30.158 -24.409 1.00 28.25 279 VAL A CA 1
ATOM 2017 C C . VAL A 1 256 ? 12.230 -31.574 -23.967 1.00 28.83 279 VAL A C 1
ATOM 2018 O O . VAL A 1 256 ? 11.428 -32.266 -24.604 1.00 29.62 279 VAL A O 1
ATOM 2022 N N . ALA A 1 257 ? 12.853 -32.009 -22.879 1.00 26.90 280 ALA A N 1
ATOM 2023 C CA . ALA A 1 257 ? 12.574 -33.296 -22.261 1.00 27.91 280 ALA A CA 1
ATOM 2024 C C . ALA A 1 257 ? 12.448 -33.104 -20.757 1.00 28.49 280 ALA A C 1
ATOM 2025 O O . ALA A 1 257 ? 13.305 -32.471 -20.132 1.00 27.84 280 ALA A O 1
ATOM 2027 N N . ILE A 1 258 ? 11.371 -33.632 -20.183 1.00 25.93 281 ILE A N 1
ATOM 2028 C CA . ILE A 1 258 ? 11.169 -33.661 -18.739 1.00 24.17 281 ILE A CA 1
ATOM 2029 C C . ILE A 1 258 ? 10.909 -35.112 -18.359 1.00 26.30 281 ILE A C 1
ATOM 2030 O O . ILE A 1 258 ? 9.938 -35.710 -18.839 1.00 27.85 281 ILE A O 1
ATOM 2035 N N . SER A 1 259 ? 11.781 -35.687 -17.527 1.00 25.04 282 SER A N 1
ATOM 2036 C CA A SER A 1 259 ? 11.710 -37.097 -17.167 0.36 23.89 282 SER A CA 1
ATOM 2037 C CA B SER A 1 259 ? 11.655 -37.090 -17.163 0.64 24.12 282 SER A CA 1
ATOM 2038 C C . SER A 1 259 ? 11.726 -37.256 -15.654 1.00 24.96 282 SER A C 1
ATOM 2039 O O . SER A 1 259 ? 12.258 -36.414 -14.931 1.00 25.27 282 SER A O 1
ATOM 2044 N N . PHE A 1 260 ? 11.167 -38.371 -15.192 1.00 23.83 283 PHE A N 1
ATOM 2045 C CA . PHE A 1 260 ? 11.051 -38.683 -13.774 1.00 24.26 283 PHE A CA 1
ATOM 2046 C C . PHE A 1 260 ? 11.738 -40.012 -13.505 1.00 26.52 283 PHE A C 1
ATOM 2047 O O . PHE A 1 260 ? 11.414 -41.020 -14.135 1.00 26.02 283 PHE A O 1
ATOM 2055 N N . LYS A 1 261 ? 12.701 -40.007 -12.594 1.00 26.50 284 LYS A N 1
ATOM 2056 C CA . LYS A 1 261 ? 13.432 -41.222 -12.237 1.00 30.77 284 LYS A CA 1
ATOM 2057 C C . LYS A 1 261 ? 13.593 -41.214 -10.725 1.00 31.98 284 LYS A C 1
ATOM 2058 O O . LYS A 1 261 ? 14.313 -40.373 -10.179 1.00 30.38 284 LYS A O 1
ATOM 2064 N N . GLY A 1 262 ? 12.900 -42.125 -10.052 1.00 34.39 285 GLY A N 1
ATOM 2065 C CA . GLY A 1 262 ? 12.877 -42.088 -8.600 1.00 34.22 285 GLY A CA 1
ATOM 2066 C C . GLY A 1 262 ? 12.376 -40.741 -8.122 1.00 37.66 285 GLY A C 1
ATOM 2067 O O . GLY A 1 262 ? 11.333 -40.247 -8.563 1.00 37.91 285 GLY A O 1
ATOM 2068 N N . ASP A 1 263 ? 13.138 -40.115 -7.227 1.00 35.86 286 ASP A N 1
ATOM 2069 C CA . ASP A 1 263 ? 12.767 -38.821 -6.676 1.00 36.94 286 ASP A CA 1
ATOM 2070 C C . ASP A 1 263 ? 13.408 -37.659 -7.426 1.00 33.11 286 ASP A C 1
ATOM 2071 O O . ASP A 1 263 ? 13.403 -36.529 -6.923 1.00 33.10 286 ASP A O 1
ATOM 2076 N N . GLN A 1 264 ? 13.929 -37.898 -8.626 1.00 26.71 287 GLN A N 1
ATOM 2077 C CA . GLN A 1 264 ? 14.555 -36.845 -9.417 1.00 25.84 287 GLN A CA 1
ATOM 2078 C C . GLN A 1 264 ? 13.675 -36.450 -10.598 1.00 24.90 287 GLN A C 1
ATOM 2079 O O . GLN A 1 264 ? 13.086 -37.308 -11.264 1.00 25.99 287 GLN A O 1
ATOM 2085 N N . ILE A 1 265 ? 13.589 -35.142 -10.840 1.00 24.47 288 ILE A N 1
ATOM 2086 C CA . ILE A 1 265 ? 12.941 -34.568 -12.017 1.00 25.42 288 ILE A CA 1
ATOM 2087 C C . ILE A 1 265 ? 14.049 -34.022 -12.905 1.00 24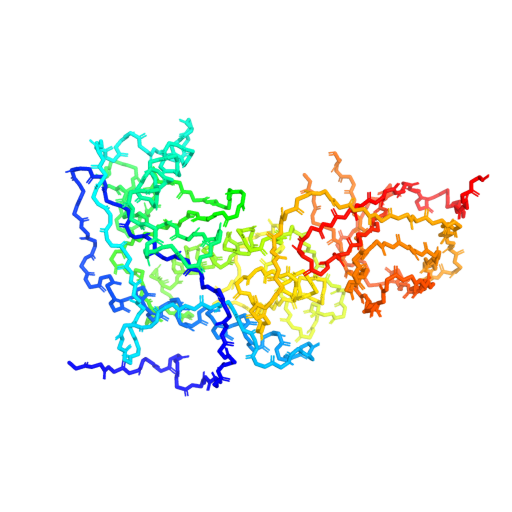.12 288 ILE A C 1
ATOM 2088 O O . ILE A 1 265 ? 14.811 -33.149 -12.477 1.00 25.92 288 ILE A O 1
ATOM 2093 N N . LEU A 1 266 ? 14.153 -34.532 -14.130 1.00 24.04 289 LEU A N 1
ATOM 2094 C CA . LEU A 1 266 ? 15.230 -34.145 -15.037 1.00 25.60 289 LEU A CA 1
ATOM 2095 C C . LEU A 1 266 ? 14.670 -33.283 -16.159 1.00 23.37 289 LEU A C 1
ATOM 2096 O O . LEU A 1 266 ? 13.803 -33.733 -16.920 1.00 25.77 289 LEU A O 1
ATOM 2101 N N . VAL A 1 267 ? 15.178 -32.054 -16.270 1.00 22.39 290 VAL A N 1
ATOM 2102 C CA . VAL A 1 267 ? 14.705 -31.078 -17.245 1.00 23.69 290 VAL A CA 1
ATOM 2103 C C . VAL A 1 267 ? 15.863 -30.716 -18.164 1.00 25.76 290 VAL A C 1
ATOM 2104 O O . VAL A 1 267 ? 16.930 -30.323 -17.684 1.00 27.63 290 VAL A O 1
ATOM 2108 N N . SER A 1 268 ? 15.644 -30.807 -19.478 1.00 26.11 291 SER A N 1
ATOM 2109 C CA . SER A 1 268 ? 16.722 -30.541 -20.430 1.00 23.18 291 SER A CA 1
ATOM 2110 C C . SER A 1 268 ? 16.156 -30.034 -21.752 1.00 24.11 291 SER A C 1
ATOM 2111 O O . SER A 1 268 ? 14.965 -30.167 -22.041 1.00 27.19 291 SER A O 1
ATOM 2114 N N . GLY A 1 269 ? 17.038 -29.441 -22.550 1.00 25.92 292 GLY A N 1
ATOM 2115 C CA . GLY A 1 269 ? 16.654 -28.920 -23.846 1.00 26.51 292 GLY A CA 1
ATOM 2116 C C . GLY A 1 269 ? 17.744 -28.005 -24.367 1.00 25.46 292 GLY A C 1
ATOM 2117 O O . GLY A 1 269 ? 18.838 -27.947 -23.814 1.00 26.63 292 GLY A O 1
ATOM 2118 N N . ASN A 1 270 ? 17.429 -27.298 -25.445 1.00 27.96 293 ASN A N 1
ATOM 2119 C CA . ASN A 1 270 ? 18.351 -26.305 -25.975 1.00 28.93 293 ASN A CA 1
ATOM 2120 C C . ASN A 1 270 ? 17.619 -24.988 -26.162 1.00 28.03 293 ASN A C 1
ATOM 2121 O O . ASN A 1 270 ? 16.389 -24.935 -26.216 1.00 30.12 293 ASN A O 1
ATOM 2126 N N . TYR A 1 271 ? 18.401 -23.918 -26.258 1.00 28.42 294 TYR A N 1
ATOM 2127 C CA . TYR A 1 271 ? 17.851 -22.578 -26.376 1.00 27.34 294 TYR A CA 1
ATOM 2128 C C . TYR A 1 271 ? 18.673 -21.783 -27.377 1.00 26.21 294 TYR A C 1
ATOM 2129 O O . TYR A 1 271 ? 19.851 -22.066 -27.607 1.00 28.45 294 TYR A O 1
ATOM 2138 N N . LYS A 1 272 ? 18.035 -20.763 -27.948 1.00 28.91 295 LYS A N 1
ATOM 2139 C CA . LYS A 1 272 ? 18.699 -19.823 -28.840 1.00 27.44 295 LYS A CA 1
ATOM 2140 C C . LYS A 1 272 ? 17.933 -18.509 -28.823 1.00 27.46 295 LYS A C 1
ATOM 2141 O O . LYS A 1 272 ? 16.702 -18.506 -28.883 1.00 28.37 295 LYS A O 1
ATOM 2147 N N . SER A 1 273 ? 18.671 -17.400 -28.749 1.00 28.31 296 SER A N 1
ATOM 2148 C CA . SER A 1 273 ? 18.084 -16.068 -28.711 1.00 28.79 296 SER A CA 1
ATOM 2149 C C . SER A 1 273 ? 19.024 -15.086 -29.390 1.00 26.50 296 SER A C 1
ATOM 2150 O O . SER A 1 273 ? 20.242 -15.295 -29.380 1.00 29.47 296 SER A O 1
ATOM 2153 N N . PRO A 1 274 ? 18.501 -13.992 -29.952 1.00 28.73 297 PRO A N 1
ATOM 2154 C CA . PRO A 1 274 ? 19.395 -12.902 -30.381 1.00 31.78 297 PRO A CA 1
ATOM 2155 C C . PRO A 1 274 ? 20.026 -12.159 -29.216 1.00 33.69 297 PRO A C 1
ATOM 2156 O O . PRO A 1 274 ? 21.049 -11.486 -29.407 1.00 34.77 297 PRO A O 1
ATOM 2160 N N . GLN A 1 275 ? 19.446 -12.248 -28.024 1.00 29.68 298 GLN A N 1
ATOM 2161 C CA . GLN A 1 275 ? 20.030 -11.699 -26.809 1.00 30.43 298 GLN A CA 1
ATOM 2162 C C . GLN A 1 275 ? 20.765 -12.782 -26.043 1.00 29.03 298 GLN A C 1
ATOM 2163 O O . GLN A 1 275 ? 20.495 -13.976 -26.196 1.00 30.45 298 GLN A O 1
ATOM 2169 N N . THR A 1 276 ? 21.671 -12.348 -25.175 1.00 29.22 299 THR A N 1
ATOM 2170 C CA . THR A 1 276 ? 22.197 -13.249 -24.165 1.00 26.92 299 THR A CA 1
ATOM 2171 C C . THR A 1 276 ? 21.047 -13.710 -23.278 1.00 28.45 299 THR A C 1
ATOM 2172 O O . THR A 1 276 ? 20.226 -12.900 -22.841 1.00 25.97 299 THR A O 1
ATOM 2176 N N . VAL A 1 277 ? 20.942 -15.020 -23.078 1.00 25.91 300 VAL A N 1
ATOM 2177 C CA . VAL A 1 277 ? 19.985 -15.586 -22.133 1.00 25.32 300 VAL A CA 1
ATOM 2178 C C . VAL A 1 277 ? 20.716 -15.706 -20.802 1.00 24.34 300 VAL A C 1
ATOM 2179 O O . VAL A 1 277 ? 21.679 -16.469 -20.676 1.00 25.35 300 VAL A O 1
ATOM 2183 N N . LYS A 1 278 ? 20.268 -14.940 -19.806 1.00 22.61 301 LYS A N 1
ATOM 2184 C CA . LYS A 1 278 ? 21.007 -14.868 -18.552 1.00 22.31 301 LYS A CA 1
ATOM 2185 C C . LYS A 1 278 ? 20.856 -16.148 -17.744 1.00 23.75 301 LYS A C 1
ATOM 2186 O O . LYS A 1 278 ? 21.831 -16.638 -17.160 1.00 24.23 301 LYS A O 1
ATOM 2192 N N . ALA A 1 279 ? 19.641 -16.694 -17.686 1.00 22.29 302 ALA A N 1
ATOM 2193 C CA . ALA A 1 279 ? 19.361 -17.770 -16.747 1.00 20.50 302 ALA A CA 1
ATOM 2194 C C . ALA A 1 279 ? 18.064 -18.469 -17.121 1.00 21.42 302 ALA A C 1
ATOM 2195 O O . ALA A 1 279 ? 17.220 -17.933 -17.850 1.00 20.37 302 ALA A O 1
ATOM 2197 N N . LEU A 1 280 ? 17.929 -19.681 -16.594 1.00 19.75 303 LEU A N 1
ATOM 2198 C CA . LEU A 1 280 ? 16.692 -20.446 -16.613 1.00 20.91 303 LEU A CA 1
ATOM 2199 C C . LEU A 1 280 ? 16.151 -20.524 -15.191 1.00 18.52 303 LEU A C 1
ATOM 2200 O O . LEU A 1 280 ? 16.865 -20.969 -14.288 1.00 20.08 303 LEU A O 1
ATOM 2205 N N . ASN A 1 281 ? 14.906 -20.097 -14.993 1.00 19.71 304 ASN A N 1
ATOM 2206 C CA . ASN A 1 281 ? 14.194 -20.360 -13.748 1.00 19.40 304 ASN A CA 1
ATOM 2207 C C . ASN A 1 281 ? 13.189 -21.470 -14.007 1.00 20.83 304 ASN A C 1
ATOM 2208 O O . ASN A 1 281 ? 12.532 -21.481 -15.047 1.00 20.88 304 ASN A O 1
ATOM 2213 N N . VAL A 1 282 ? 13.072 -22.413 -13.072 1.00 19.04 305 VAL A N 1
ATOM 2214 C CA . VAL A 1 282 ? 12.061 -23.462 -13.171 1.00 19.04 305 VAL A CA 1
ATOM 2215 C C . VAL A 1 282 ? 11.123 -23.326 -11.982 1.00 18.10 305 VAL A C 1
ATOM 2216 O O . VAL A 1 282 ? 11.580 -23.209 -10.834 1.00 19.38 305 VAL A O 1
ATOM 2220 N N . TYR A 1 283 ? 9.817 -23.312 -12.259 1.00 18.99 306 TYR A N 1
ATOM 2221 C CA . TYR A 1 283 ? 8.780 -23.195 -11.241 1.00 18.12 306 TYR A CA 1
ATOM 2222 C C . TYR A 1 283 ? 7.950 -24.467 -11.243 1.00 21.31 306 TYR A C 1
ATOM 2223 O O . TYR A 1 283 ? 7.524 -24.931 -12.306 1.00 23.39 306 TYR A O 1
ATOM 2232 N N . ILE A 1 284 ? 7.727 -25.039 -10.066 1.00 20.20 307 ILE A N 1
ATOM 2233 C CA . ILE A 1 284 ? 6.863 -26.208 -9.941 1.00 19.10 307 ILE A CA 1
ATOM 2234 C C . ILE A 1 284 ? 5.703 -25.820 -9.040 1.00 19.85 307 ILE A C 1
ATOM 2235 O O . ILE A 1 284 ? 5.908 -25.438 -7.882 1.00 19.40 307 ILE A O 1
ATOM 2240 N N . GLN A 1 285 ? 4.484 -25.915 -9.568 1.00 19.03 308 GLN A N 1
ATOM 2241 C CA . GLN A 1 285 ? 3.343 -25.268 -8.937 1.00 25.95 308 GLN A CA 1
ATOM 2242 C C . GLN A 1 285 ? 2.140 -26.191 -8.911 1.00 24.44 308 GLN A C 1
ATOM 2243 O O . GLN A 1 285 ? 1.889 -26.918 -9.880 1.00 24.62 308 GLN A O 1
ATOM 2249 N N . ASP A 1 286 ? 1.387 -26.138 -7.800 1.00 20.93 309 ASP A N 1
ATOM 2250 C CA . ASP A 1 286 ? 0.082 -26.765 -7.696 1.00 21.72 309 ASP A CA 1
ATOM 2251 C C . ASP A 1 286 ? -0.982 -25.901 -8.376 1.00 23.79 309 ASP A C 1
ATOM 2252 O O . ASP A 1 286 ? -0.822 -24.684 -8.504 1.00 24.62 309 ASP A O 1
ATOM 2257 N N . PRO A 1 287 ? -2.091 -26.505 -8.798 1.00 20.54 310 PRO A N 1
ATOM 2258 C CA . PRO A 1 287 ? -3.257 -25.719 -9.245 1.00 24.57 310 PRO A CA 1
ATOM 2259 C C . PRO A 1 287 ? -3.806 -24.894 -8.096 1.00 28.53 310 PRO A C 1
ATOM 2260 O O . PRO A 1 287 ? -3.491 -25.173 -6.930 1.00 28.06 310 PRO A O 1
ATOM 2264 N N . PRO A 1 288 ? -4.684 -23.905 -8.368 1.00 30.08 311 PRO A N 1
ATOM 2265 C CA . PRO A 1 288 ? -5.280 -23.523 -9.656 1.00 33.48 311 PRO A CA 1
ATOM 2266 C C . PRO A 1 288 ? -4.400 -22.644 -10.532 1.00 40.22 311 PRO A C 1
ATOM 2267 O O . PRO A 1 288 ? -3.499 -21.953 -10.048 1.00 37.31 311 PRO A O 1
ATOM 2271 N N . TYR A 1 289 ? -4.669 -22.692 -11.834 0.85 41.22 312 TYR A N 1
ATOM 2272 C CA . TYR A 1 289 ? -3.938 -21.896 -12.811 0.88 39.37 312 TYR A CA 1
ATOM 2273 C C . TYR A 1 289 ? -4.887 -20.920 -13.504 0.91 43.42 312 TYR A C 1
ATOM 2274 O O . TYR A 1 289 ? -4.582 -19.735 -13.635 0.91 51.99 312 TYR A O 1
ATOM 2283 N N . ASP A 1 294 ? -3.980 -18.415 -7.423 0.98 47.47 317 ASP A N 1
ATOM 2284 C CA . ASP A 1 294 ? -2.710 -19.105 -7.649 0.98 45.35 317 ASP A CA 1
ATOM 2285 C C . ASP A 1 294 ? -1.907 -19.256 -6.359 0.98 47.30 317 ASP A C 1
ATOM 2286 O O . ASP A 1 294 ? -1.710 -18.289 -5.622 0.98 49.74 317 ASP A O 1
ATOM 2288 N N . TYR A 1 295 ? -1.451 -20.476 -6.089 0.96 34.81 318 TYR A N 1
ATOM 2289 C CA . TYR A 1 295 ? -0.631 -20.759 -4.920 0.96 40.92 318 TYR A CA 1
ATOM 2290 C C . TYR A 1 295 ? 0.843 -20.680 -5.295 0.96 40.49 318 TYR A C 1
ATOM 2291 O O . TYR A 1 295 ? 1.213 -20.841 -6.462 0.96 38.25 318 TYR A O 1
ATOM 2293 N N . ASP A 1 296 ? 1.685 -20.427 -4.292 1.00 33.35 319 ASP A N 1
ATOM 2294 C CA . ASP A 1 296 ? 3.101 -20.203 -4.548 1.00 38.25 319 ASP A CA 1
ATOM 2295 C C . ASP A 1 296 ? 3.770 -21.450 -5.124 1.00 35.22 319 ASP A C 1
ATOM 2296 O O . ASP A 1 296 ? 3.593 -22.560 -4.621 1.00 37.95 319 ASP A O 1
ATOM 2298 N N . ALA A 1 297 ? 4.552 -21.240 -6.177 1.00 27.81 320 ALA A N 1
ATOM 2299 C CA . ALA A 1 297 ? 5.333 -22.271 -6.843 1.00 21.35 320 ALA A CA 1
ATOM 2300 C C . ALA A 1 297 ? 6.721 -22.365 -6.226 1.00 21.35 320 ALA A C 1
ATOM 2301 O O . ALA A 1 297 ? 7.322 -21.342 -5.896 1.00 23.20 320 ALA A O 1
ATOM 2303 N N . VAL A 1 298 ? 7.252 -23.586 -6.099 1.00 19.19 321 VAL A N 1
ATOM 2304 C CA . VAL A 1 298 ? 8.629 -23.738 -5.631 1.00 18.94 321 VAL A CA 1
ATOM 2305 C C . VAL A 1 298 ? 9.573 -23.536 -6.810 1.00 18.77 321 VAL A C 1
ATOM 2306 O O . VAL A 1 298 ? 9.391 -24.128 -7.879 1.00 19.98 321 VAL A O 1
ATOM 2310 N N . SER A 1 299 ? 10.600 -22.711 -6.625 1.00 19.41 322 SER A N 1
ATOM 2311 C CA . SER A 1 299 ? 11.409 -22.306 -7.764 1.00 18.47 322 SER A CA 1
ATOM 2312 C C . SER A 1 299 ? 12.861 -22.760 -7.645 1.00 18.71 322 SER A C 1
ATOM 2313 O O . SER A 1 299 ? 13.385 -22.989 -6.552 1.00 18.32 322 SER A O 1
ATOM 2316 N N . PHE A 1 300 ? 13.511 -22.834 -8.806 1.00 17.85 323 PHE A N 1
ATOM 2317 C CA . PHE A 1 300 ? 14.906 -23.234 -8.953 1.00 19.85 323 PHE A CA 1
ATOM 2318 C C . PHE A 1 300 ? 15.517 -22.381 -10.053 1.00 20.34 323 PHE A C 1
ATOM 2319 O O . PHE A 1 300 ? 14.796 -21.833 -10.887 1.00 20.64 323 PHE A O 1
ATOM 2327 N N . SER A 1 301 ? 16.851 -22.262 -10.063 1.00 20.13 324 SER A N 1
ATOM 2328 C CA . SER A 1 301 ? 17.460 -21.408 -11.075 1.00 21.15 324 SER A CA 1
ATOM 2329 C C . SER A 1 301 ? 18.825 -21.952 -11.473 1.00 22.75 324 SER A C 1
ATOM 2330 O O . SER A 1 301 ? 19.546 -22.535 -10.657 1.00 23.92 324 SER A O 1
ATOM 2333 N N . ARG A 1 302 ? 19.173 -21.748 -12.739 1.00 20.46 325 ARG A N 1
ATOM 2334 C CA . ARG A 1 302 ? 20.495 -22.094 -13.240 1.00 22.01 325 ARG A CA 1
ATOM 2335 C C . ARG A 1 302 ? 20.980 -20.996 -14.177 1.00 24.58 325 ARG A C 1
ATOM 2336 O O . ARG A 1 302 ? 20.219 -20.508 -15.019 1.00 24.06 325 ARG A O 1
ATOM 2338 N N . ARG A 1 303 ? 22.246 -20.609 -14.028 1.00 24.72 326 ARG A N 1
ATOM 2339 C CA . ARG A 1 303 ? 22.828 -19.625 -14.930 1.00 24.48 326 ARG A CA 1
ATOM 2340 C C . ARG A 1 303 ? 23.023 -20.228 -16.314 1.00 27.08 326 ARG A C 1
ATOM 2341 O O . ARG A 1 303 ? 23.381 -21.402 -16.455 1.00 27.05 326 ARG A O 1
ATOM 2349 N N . LEU A 1 304 ? 22.801 -19.412 -17.341 1.00 25.03 327 LEU A N 1
ATOM 2350 C CA . LEU A 1 304 ? 23.112 -19.809 -18.709 1.00 23.94 327 LEU A CA 1
ATOM 2351 C C . LEU A 1 304 ? 24.224 -18.915 -19.254 1.00 28.87 327 LEU A C 1
ATOM 2352 O O . LEU A 1 304 ? 25.388 -19.335 -19.323 1.00 31.42 327 LEU A O 1
ATOM 2357 N N . GLY A 1 305 ? 23.886 -17.681 -19.623 1.00 28.44 328 GLY A N 1
ATOM 2358 C CA . GLY A 1 305 ? 24.892 -16.693 -19.965 1.00 26.64 328 GLY A CA 1
ATOM 2359 C C . GLY A 1 305 ? 25.366 -16.715 -21.400 1.00 27.27 328 GLY A C 1
ATOM 2360 O O . GLY A 1 305 ? 26.449 -16.185 -21.683 1.00 31.08 328 GLY A O 1
ATOM 2361 N N . LYS A 1 306 ? 24.601 -17.308 -22.312 1.00 26.74 329 LYS A N 1
ATOM 2362 C CA . LYS A 1 306 ? 24.977 -17.387 -23.718 1.00 29.26 329 LYS A CA 1
ATOM 2363 C C . LYS A 1 306 ? 23.766 -17.077 -24.588 1.00 29.23 329 LYS A C 1
ATOM 2364 O O . LYS A 1 306 ? 22.622 -17.079 -24.126 1.00 28.80 329 LYS A O 1
ATOM 2366 N N . LYS A 1 307 ? 24.023 -16.804 -25.869 1.00 28.75 330 LYS A N 1
ATOM 2367 C CA . LYS A 1 307 ? 22.912 -16.598 -26.785 1.00 26.37 330 LYS A CA 1
ATOM 2368 C C . LYS A 1 307 ? 22.313 -17.909 -27.280 1.00 28.01 330 LYS A C 1
ATOM 2369 O O . LYS A 1 307 ? 21.154 -17.922 -27.700 1.00 29.09 330 LYS A O 1
ATOM 2375 N N . SER A 1 308 ? 23.069 -19.002 -27.217 1.00 26.75 331 SER A N 1
ATOM 2376 C CA . SER A 1 308 ? 22.603 -20.316 -27.637 1.00 28.02 331 SER A CA 1
ATOM 2377 C C . SER A 1 308 ? 23.324 -21.357 -26.799 1.00 25.12 331 SER A C 1
ATOM 2378 O O . SER A 1 308 ? 24.474 -21.156 -26.396 1.00 31.11 331 SER A O 1
ATOM 2380 N N . GLY A 1 309 ? 22.644 -22.466 -26.528 1.00 27.19 332 GLY A N 1
ATOM 2381 C CA . GLY A 1 309 ? 23.292 -23.560 -25.831 1.00 26.42 332 GLY A CA 1
ATOM 2382 C C . GLY A 1 309 ? 22.296 -24.614 -25.390 1.00 25.74 332 GLY A C 1
ATOM 2383 O O . GLY A 1 309 ? 21.163 -24.671 -25.875 1.00 28.06 332 GLY A O 1
ATOM 2384 N N . LYS A 1 310 ? 22.755 -25.455 -24.477 1.00 28.09 333 LYS A N 1
ATOM 2385 C CA . LYS A 1 310 ? 21.943 -26.509 -23.900 1.00 29.29 333 LYS A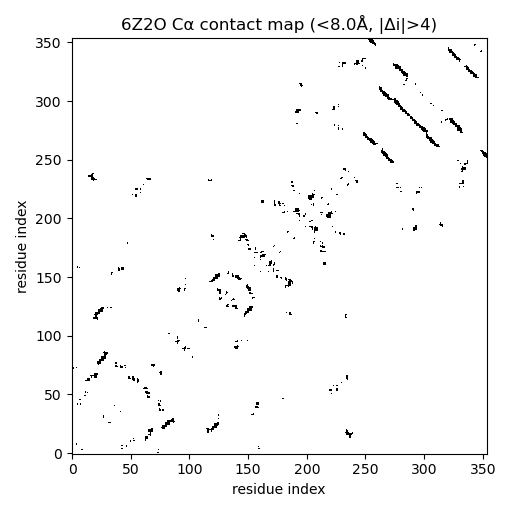 CA 1
ATOM 2386 C C . LYS A 1 310 ? 21.666 -26.162 -22.448 1.00 28.12 333 LYS A C 1
ATOM 2387 O O . LYS A 1 310 ? 22.450 -25.462 -21.802 1.00 30.10 333 LYS A O 1
ATOM 2393 N N . PHE A 1 311 ? 20.533 -26.634 -21.936 1.00 29.46 334 PHE A N 1
ATOM 2394 C CA . PHE A 1 311 ? 20.227 -26.476 -20.525 1.00 29.20 334 PHE A CA 1
ATOM 2395 C C . PHE A 1 311 ? 19.885 -27.835 -19.934 1.00 30.42 334 PHE A C 1
ATOM 2396 O O . PHE A 1 311 ? 19.359 -28.717 -20.615 1.00 27.88 334 PHE A O 1
ATOM 2404 N N . SER A 1 312 ? 20.223 -27.994 -18.660 1.00 32.43 335 SER A N 1
ATOM 2405 C CA . SER A 1 312 ? 20.030 -29.244 -17.942 1.00 33.34 335 SER A CA 1
ATOM 2406 C C . SER A 1 312 ? 19.869 -28.907 -16.469 1.00 39.22 335 SER A C 1
ATOM 2407 O O . SER A 1 312 ? 20.670 -28.152 -15.910 1.00 38.12 335 SER A O 1
ATOM 2410 N N . MET A 1 313 ? 18.816 -29.433 -15.854 1.00 32.42 336 MET A N 1
ATOM 2411 C CA . MET A 1 313 ? 18.598 -29.221 -14.431 1.00 32.87 336 MET A CA 1
ATOM 2412 C C . MET A 1 313 ? 17.984 -30.485 -13.857 1.00 30.52 336 MET A C 1
ATOM 2413 O O . MET A 1 313 ? 17.075 -31.056 -14.464 1.00 30.82 336 MET A O 1
ATOM 2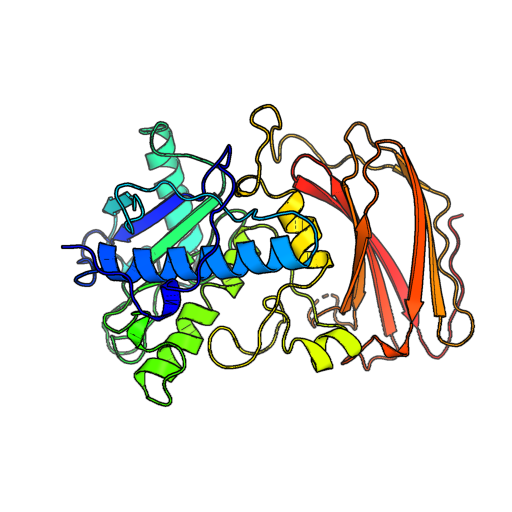418 N N . LYS A 1 314 ? 18.501 -30.926 -12.716 1.00 29.16 337 LYS A N 1
ATOM 2419 C CA . LYS A 1 314 ? 17.925 -32.030 -11.962 1.00 28.52 337 LYS A CA 1
ATOM 2420 C C . LYS A 1 314 ? 17.382 -31.479 -10.655 1.00 26.97 337 LYS A C 1
ATOM 2421 O O . LYS A 1 314 ? 18.090 -30.774 -9.931 1.00 30.06 337 LYS A O 1
ATOM 2427 N N . ILE A 1 315 ? 16.122 -31.785 -10.366 1.00 23.27 338 ILE A N 1
ATOM 2428 C CA . ILE A 1 315 ? 15.421 -31.245 -9.212 1.00 23.77 338 ILE A CA 1
ATOM 2429 C C . ILE A 1 315 ? 15.015 -32.410 -8.327 1.00 25.62 338 ILE A C 1
ATOM 2430 O O . ILE A 1 315 ? 14.451 -33.393 -8.816 1.00 25.06 338 ILE A O 1
ATOM 2435 N N . ASP A 1 316 ? 15.292 -32.296 -7.034 1.00 25.32 339 ASP A N 1
ATOM 2436 C CA . ASP A 1 316 ? 14.892 -33.326 -6.085 1.00 28.30 339 ASP A CA 1
ATOM 2437 C C . ASP A 1 316 ? 13.456 -33.090 -5.632 1.00 27.12 339 ASP A C 1
ATOM 2438 O O . ASP A 1 316 ? 13.117 -32.003 -5.152 1.00 27.40 339 ASP A O 1
ATOM 2443 N N . LYS A 1 317 ? 12.617 -34.120 -5.773 1.00 25.92 340 LYS A N 1
ATOM 2444 C CA . LYS A 1 317 ? 11.216 -33.999 -5.389 1.00 26.87 340 LYS A CA 1
ATOM 2445 C C . LYS A 1 317 ? 11.058 -33.654 -3.911 1.00 24.23 340 LYS A C 1
ATOM 2446 O O . LYS A 1 317 ? 10.095 -32.983 -3.534 1.00 26.45 340 LYS A O 1
ATOM 2452 N N . LYS A 1 318 ? 11.986 -34.096 -3.060 1.00 25.83 341 LYS A N 1
ATOM 2453 C CA . LYS A 1 318 ? 11.870 -33.792 -1.642 1.00 25.72 341 LYS A CA 1
ATOM 2454 C C . LYS A 1 318 ? 12.078 -32.315 -1.338 1.00 23.80 341 LYS A C 1
ATOM 2455 O O . LYS A 1 318 ? 11.789 -31.889 -0.214 1.00 27.74 341 LYS A O 1
ATOM 2461 N N . GLU A 1 319 ? 12.547 -31.526 -2.305 1.00 24.29 342 GLU A N 1
ATOM 2462 C CA . GLU A 1 319 ? 12.647 -30.086 -2.085 1.00 24.46 342 GLU A CA 1
ATOM 2463 C C . GLU A 1 319 ? 11.315 -29.371 -2.241 1.00 24.99 342 GLU A C 1
ATOM 2464 O O . GLU A 1 319 ? 11.225 -28.180 -1.918 1.00 23.61 342 GLU A O 1
ATOM 2470 N N . LEU A 1 320 ? 10.275 -30.064 -2.704 1.00 22.37 343 LEU A N 1
ATOM 2471 C CA . LEU A 1 320 ? 9.037 -29.394 -3.106 1.00 22.51 343 LEU A CA 1
ATOM 2472 C C . LEU A 1 320 ? 8.117 -29.140 -1.905 1.00 28.80 343 LEU A C 1
ATOM 2473 O O . LEU A 1 320 ? 6.962 -29.567 -1.855 1.00 29.31 343 LEU A O 1
ATOM 2478 N N . GLU A 1 321 ? 8.643 -28.360 -0.956 0.69 28.95 344 GLU A N 1
ATOM 2479 C CA . GLU A 1 321 ? 7.966 -28.122 0.315 0.69 32.59 344 GLU A CA 1
ATOM 2480 C C . GLU A 1 321 ? 6.675 -27.339 0.116 0.69 28.22 344 GLU A C 1
ATOM 2481 O O . GLU A 1 321 ? 6.664 -26.273 -0.507 0.69 31.24 344 GLU A O 1
ATOM 2483 N N . GLY A 1 322 ? 5.580 -27.866 0.648 1.00 30.86 345 GLY A N 1
ATOM 2484 C CA . GLY A 1 322 ? 4.305 -27.206 0.559 1.00 30.48 345 GLY A CA 1
ATOM 2485 C C . GLY A 1 322 ? 3.416 -27.698 -0.562 1.00 31.69 345 GLY A C 1
ATOM 2486 O O . GLY A 1 322 ? 2.191 -27.549 -0.469 1.00 35.68 345 GLY A O 1
ATOM 2487 N N . LEU A 1 323 ? 3.984 -28.272 -1.619 1.00 27.20 346 LEU A N 1
ATOM 2488 C CA . LEU A 1 323 ? 3.133 -28.786 -2.681 1.00 22.32 346 LEU A CA 1
ATOM 2489 C C . LEU A 1 323 ? 2.366 -29.995 -2.167 1.00 25.68 346 LEU A C 1
ATOM 2490 O O . LEU A 1 323 ? 2.906 -30.828 -1.440 1.00 26.80 346 LEU A O 1
ATOM 2495 N N . ASN A 1 324 ? 1.090 -30.081 -2.531 1.00 23.51 347 ASN A N 1
ATOM 2496 C CA . ASN A 1 324 ? 0.304 -31.207 -2.043 1.00 22.88 347 ASN A CA 1
ATOM 2497 C C . ASN A 1 324 ? -0.753 -31.691 -3.028 1.00 22.62 347 ASN A C 1
ATOM 2498 O O . ASN A 1 324 ? -1.629 -32.467 -2.624 1.00 25.36 347 ASN A O 1
ATOM 2503 N N . ASN A 1 325 ? -0.701 -31.295 -4.294 1.00 20.39 348 ASN A N 1
ATOM 2504 C CA . ASN A 1 325 ? -1.717 -31.691 -5.254 1.00 20.39 348 ASN A CA 1
ATOM 2505 C C . ASN A 1 325 ? -1.197 -32.830 -6.123 1.00 23.62 348 ASN A C 1
ATOM 2506 O O . ASN A 1 325 ? -0.001 -32.905 -6.428 1.00 23.10 348 ASN A O 1
ATOM 2511 N N . ASN A 1 326 ? -2.106 -33.736 -6.493 1.00 20.62 349 ASN A N 1
ATOM 2512 C CA . ASN A 1 326 ? -1.760 -34.769 -7.467 1.00 20.13 349 ASN A CA 1
ATOM 2513 C C . ASN A 1 326 ? -1.302 -34.148 -8.778 1.00 20.78 349 ASN A C 1
ATOM 2514 O O . ASN A 1 326 ? -0.372 -34.654 -9.428 1.00 21.73 349 ASN A O 1
ATOM 2519 N N . GLU A 1 327 ? -1.934 -33.042 -9.169 1.00 20.27 350 GLU A N 1
ATOM 2520 C CA . GLU A 1 327 ? -1.619 -32.335 -10.398 1.00 19.92 350 GLU A CA 1
ATOM 2521 C C . GLU A 1 327 ? -0.557 -31.287 -10.119 1.00 19.68 350 GLU A C 1
ATOM 2522 O O . GLU A 1 327 ? -0.600 -30.610 -9.087 1.00 21.13 350 GLU A O 1
ATOM 2528 N N . PHE A 1 328 ? 0.416 -31.167 -11.022 1.00 19.00 351 PHE A N 1
ATOM 2529 C CA . PHE A 1 328 ? 1.421 -30.128 -10.858 1.00 18.97 351 PHE A CA 1
ATOM 2530 C C . PHE A 1 328 ? 1.867 -29.667 -12.232 1.00 21.26 351 PHE A C 1
ATOM 2531 O O . PHE A 1 328 ? 1.673 -30.355 -13.235 1.00 22.04 351 PHE A O 1
ATOM 2539 N N . ARG A 1 329 ? 2.440 -28.465 -12.267 1.00 19.33 352 ARG A N 1
ATOM 2540 C CA . ARG A 1 329 ? 2.851 -27.840 -13.511 1.00 17.81 352 ARG A CA 1
ATOM 2541 C C . ARG A 1 329 ? 4.302 -27.416 -13.369 1.00 19.96 352 ARG A C 1
ATOM 2542 O O . ARG A 1 329 ? 4.674 -26.830 -12.348 1.00 21.08 352 ARG A O 1
ATOM 2550 N N . ILE A 1 330 ? 5.114 -27.712 -14.378 1.00 17.12 353 ILE A N 1
ATOM 2551 C CA . ILE A 1 330 ? 6.498 -27.258 -14.418 1.00 19.41 353 ILE A CA 1
ATOM 2552 C C . ILE A 1 330 ? 6.585 -26.164 -15.464 1.00 20.75 353 ILE A C 1
ATOM 2553 O O . ILE A 1 330 ? 6.161 -26.359 -16.608 1.00 20.86 353 ILE A O 1
ATOM 2558 N N . SER A 1 331 ? 7.116 -25.011 -15.071 1.00 18.66 354 SER A N 1
ATOM 2559 C CA . SER A 1 331 ? 7.253 -23.875 -15.972 1.00 21.63 354 SER A CA 1
ATOM 2560 C C . SER A 1 331 ? 8.732 -23.586 -16.155 1.00 20.26 354 SER A C 1
ATOM 2561 O O . SER A 1 331 ? 9.484 -23.529 -15.176 1.00 20.56 354 SER A O 1
ATOM 2564 N N . LEU A 1 332 ? 9.143 -23.425 -17.408 1.00 20.10 355 LEU A N 1
ATOM 2565 C CA . LEU A 1 332 ? 10.517 -23.085 -17.754 1.00 19.57 355 LEU A CA 1
ATOM 2566 C C . LEU A 1 332 ? 10.548 -21.630 -18.193 1.00 21.17 355 LEU A C 1
ATOM 2567 O O . LEU A 1 332 ? 9.910 -21.274 -19.187 1.00 23.36 355 LEU A O 1
ATOM 2572 N N . MET A 1 333 ? 11.292 -20.795 -17.464 1.00 18.86 356 MET A N 1
ATOM 2573 C CA . MET A 1 333 ? 11.333 -19.354 -17.717 1.00 19.65 356 MET A CA 1
ATOM 2574 C C . MET A 1 333 ? 12.739 -18.948 -18.137 1.00 21.61 356 MET A C 1
ATOM 2575 O O . MET A 1 333 ? 13.690 -19.096 -17.365 1.00 22.33 356 MET A O 1
ATOM 2580 N N . PHE A 1 334 ? 12.871 -18.422 -19.354 1.00 20.06 357 PHE A N 1
ATOM 2581 C CA . PHE A 1 334 ? 14.161 -17.999 -19.876 1.00 19.64 357 PHE A CA 1
ATOM 2582 C C . PHE A 1 334 ? 14.259 -16.488 -19.740 1.00 20.61 357 PHE A C 1
ATOM 2583 O O . PHE A 1 334 ? 13.406 -15.767 -20.262 1.00 22.98 357 PHE A O 1
ATOM 2591 N N . ILE A 1 335 ? 15.284 -16.025 -19.019 1.00 18.85 358 ILE A N 1
ATOM 2592 C CA . ILE A 1 335 ? 15.457 -14.623 -18.648 1.00 19.33 358 ILE A CA 1
ATOM 2593 C C . ILE A 1 335 ? 16.499 -14.009 -19.570 1.00 22.09 358 ILE A C 1
ATOM 2594 O O . ILE A 1 335 ? 17.633 -14.502 -19.638 1.00 23.59 358 ILE A O 1
ATOM 2599 N N . LEU A 1 336 ? 16.140 -12.908 -20.233 1.00 22.14 359 LEU A N 1
ATOM 2600 C CA . LEU A 1 336 ? 17.003 -12.273 -21.225 1.00 25.59 359 LEU A CA 1
ATOM 2601 C C . LEU A 1 336 ? 17.747 -11.076 -20.635 1.00 26.24 359 LEU A C 1
ATOM 2602 O O . LEU A 1 336 ? 17.372 -10.534 -19.595 1.00 23.34 359 LEU A O 1
ATOM 2607 N N . ALA A 1 337 ? 18.835 -10.674 -21.312 1.00 23.39 360 ALA A N 1
ATOM 2608 C CA . ALA A 1 337 ? 19.699 -9.641 -20.747 1.00 23.06 360 ALA A CA 1
ATOM 2609 C C . ALA A 1 337 ? 18.998 -8.294 -20.646 1.00 22.06 360 ALA A C 1
ATOM 2610 O O . ALA A 1 337 ? 19.381 -7.473 -19.805 1.00 22.90 360 ALA A O 1
ATOM 2612 N N . ASN A 1 338 ? 17.984 -8.041 -21.477 1.00 22.95 361 ASN A N 1
ATOM 2613 C CA . ASN A 1 338 ? 17.231 -6.792 -21.390 1.00 23.48 361 ASN A CA 1
ATOM 2614 C C . ASN A 1 338 ? 16.035 -6.887 -20.455 1.00 23.07 361 ASN A C 1
ATOM 2615 O O . ASN A 1 338 ? 15.180 -5.996 -20.459 1.00 23.98 361 ASN A O 1
ATOM 2620 N N . GLY A 1 339 ? 15.965 -7.927 -19.635 1.00 21.64 362 GLY A N 1
ATOM 2621 C CA . GLY A 1 339 ? 14.956 -7.986 -18.606 1.00 23.23 362 GLY A CA 1
ATOM 2622 C C . GLY A 1 339 ? 13.619 -8.539 -19.028 1.00 26.80 362 GLY A C 1
ATOM 2623 O O . GLY A 1 339 ? 12.735 -8.683 -18.176 1.00 25.80 362 GLY A O 1
ATOM 2624 N N . LEU A 1 340 ? 13.420 -8.833 -20.309 1.00 24.18 363 LEU A N 1
ATOM 2625 C CA . LEU A 1 340 ? 12.234 -9.577 -20.690 1.00 22.74 363 LEU A CA 1
ATOM 2626 C C . LEU A 1 340 ? 12.463 -11.067 -20.449 1.00 20.99 363 LEU A C 1
ATOM 2627 O O . LEU A 1 340 ? 13.590 -11.517 -20.237 1.00 23.19 363 LEU A O 1
ATOM 2632 N N . HIS A 1 341 ? 11.375 -11.830 -20.451 1.00 22.84 364 HIS A N 1
ATOM 2633 C CA . HIS A 1 341 ? 11.494 -13.276 -20.316 1.00 24.48 364 HIS A CA 1
ATOM 2634 C C . HIS A 1 341 ? 10.342 -13.955 -21.032 1.00 26.07 364 HIS A C 1
ATOM 2635 O O . HIS A 1 341 ? 9.331 -13.330 -21.375 1.00 27.81 364 HIS A O 1
ATOM 2642 N N . MET A 1 342 ? 10.507 -15.252 -21.262 1.00 24.87 365 MET A N 1
ATOM 2643 C CA . MET A 1 342 ? 9.435 -16.054 -21.824 1.00 29.34 365 MET A CA 1
ATOM 2644 C C . MET A 1 342 ? 9.354 -17.365 -21.060 1.00 24.90 365 MET A C 1
ATOM 2645 O O . MET A 1 342 ? 10.336 -17.814 -20.460 1.00 25.24 365 MET A O 1
ATOM 2650 N N . GLN A 1 343 ? 8.165 -17.956 -21.066 1.00 25.01 366 GLN A N 1
ATOM 2651 C CA . GLN A 1 343 ? 7.888 -19.158 -20.297 1.00 23.70 366 GLN A CA 1
ATOM 2652 C C . GLN A 1 343 ? 7.210 -20.201 -21.163 1.00 27.05 366 GLN A C 1
ATOM 2653 O O . GLN A 1 343 ? 6.431 -19.871 -22.060 1.00 28.85 366 GLN A O 1
ATOM 2659 N N . LYS A 1 344 ? 7.493 -21.468 -20.856 1.00 23.79 367 LYS A N 1
ATOM 2660 C CA . LYS A 1 344 ? 6.755 -22.608 -21.385 1.00 26.22 367 LYS A CA 1
ATOM 2661 C C . LYS A 1 344 ? 6.299 -23.465 -20.213 1.00 23.95 367 LYS A C 1
ATOM 2662 O O . LYS A 1 344 ? 7.045 -23.630 -19.245 1.00 25.63 367 LYS A O 1
ATOM 2668 N N . HIS A 1 345 ? 5.094 -24.036 -20.311 1.00 24.19 368 HIS A N 1
ATOM 2669 C CA . HIS A 1 345 ? 4.471 -24.766 -19.208 1.00 23.10 368 HIS A CA 1
ATOM 2670 C C . HIS A 1 345 ? 4.164 -26.207 -19.597 1.00 21.58 368 HIS A C 1
ATOM 2671 O O . HIS A 1 345 ? 3.779 -26.484 -20.739 1.00 24.53 368 HIS A O 1
ATOM 2678 N N . PHE A 1 346 ? 4.298 -27.118 -18.630 1.00 20.34 369 PHE A N 1
ATOM 2679 C CA . PHE A 1 346 ? 4.019 -28.538 -18.833 1.00 22.22 369 PHE A CA 1
ATOM 2680 C C . PHE A 1 346 ? 3.311 -29.100 -17.610 1.00 24.11 369 PHE A C 1
ATOM 2681 O O . PHE A 1 346 ? 3.760 -28.877 -16.484 1.00 22.55 369 PHE A O 1
ATOM 2689 N N . THR A 1 347 ? 2.237 -29.864 -17.823 1.00 21.26 370 THR A N 1
ATOM 2690 C CA . THR A 1 347 ? 1.398 -30.333 -16.725 1.00 21.94 370 THR A CA 1
ATOM 2691 C C . THR A 1 347 ? 1.526 -31.845 -16.574 1.00 21.86 370 THR A C 1
ATOM 2692 O O . THR A 1 347 ? 1.625 -32.566 -17.570 1.00 22.46 370 THR A O 1
ATOM 2696 N N . PHE A 1 348 ? 1.549 -32.306 -15.323 1.00 19.34 371 PHE A N 1
ATOM 2697 C CA . PHE A 1 348 ? 1.751 -33.710 -14.995 1.00 20.23 371 PHE A CA 1
ATOM 2698 C C . PHE A 1 348 ? 0.867 -34.101 -13.821 1.00 22.19 371 PHE A C 1
ATOM 2699 O O . PHE A 1 348 ? 0.276 -33.252 -13.153 1.00 19.64 371 PHE A O 1
ATOM 2707 N N . HIS A 1 349 ? 0.805 -35.411 -13.552 1.00 20.86 372 HIS A N 1
ATOM 2708 C CA . HIS A 1 349 ? 0.091 -35.943 -12.395 1.00 21.96 372 HIS A CA 1
ATOM 2709 C C . HIS A 1 349 ? 0.955 -36.979 -11.689 1.00 23.60 372 HIS A C 1
ATOM 2710 O O . HIS A 1 349 ? 1.489 -37.886 -12.333 1.00 23.95 372 HIS A O 1
ATOM 2717 N N . TRP A 1 350 ? 1.090 -36.842 -10.364 1.00 20.31 373 TRP A N 1
ATOM 2718 C CA . TRP A 1 350 ? 1.991 -37.720 -9.622 1.00 21.25 373 TRP A CA 1
ATOM 2719 C C . TRP A 1 350 ? 1.537 -39.170 -9.681 1.00 24.45 373 TRP A C 1
ATOM 2720 O O . TRP A 1 350 ? 2.377 -40.083 -9.685 1.00 26.58 373 TRP A O 1
ATOM 2731 N N . ASP A 1 351 ? 0.226 -39.412 -9.736 1.00 23.65 374 ASP A N 1
ATOM 2732 C CA . ASP A 1 351 ? -0.263 -40.785 -9.763 1.00 23.92 374 ASP A CA 1
ATOM 2733 C C . ASP A 1 351 ? -0.273 -41.385 -11.165 1.00 29.40 374 ASP A C 1
ATOM 2734 O O . ASP A 1 351 ? -0.709 -42.530 -11.329 1.00 28.39 374 ASP A O 1
ATOM 2739 N N . ALA A 1 352 ? 0.220 -40.664 -12.165 1.00 25.79 375 ALA A N 1
ATOM 2740 C CA . ALA A 1 352 ? 0.236 -41.118 -13.549 1.00 25.08 375 ALA A CA 1
ATOM 2741 C C . ALA A 1 352 ? 1.367 -40.381 -14.259 1.00 24.83 375 ALA A C 1
ATOM 2742 O O . ALA A 1 352 ? 1.172 -39.706 -15.275 1.00 28.46 375 ALA A O 1
ATOM 2744 N N . LEU A 1 353 ? 2.564 -40.479 -13.689 1.00 26.43 376 LEU A N 1
ATOM 2745 C CA . LEU A 1 353 ? 3.705 -39.741 -14.216 1.00 24.27 376 LEU A CA 1
ATOM 2746 C C . LEU A 1 353 ? 4.054 -40.240 -15.611 1.00 28.92 376 LEU A C 1
ATOM 2747 O O . LEU A 1 353 ? 4.183 -41.449 -15.839 1.00 29.07 376 LEU A O 1
ATOM 2752 N N . GLN A 1 354 ? 4.214 -39.303 -16.539 1.00 26.97 377 GLN A N 1
ATOM 2753 C CA . GLN A 1 354 ? 4.558 -39.598 -17.924 1.00 29.91 377 GLN A CA 1
ATOM 2754 C C . GLN A 1 354 ? 5.692 -38.678 -18.345 1.00 28.45 377 GLN A C 1
ATOM 2755 O O . GLN A 1 354 ? 5.529 -37.454 -18.341 1.00 25.57 377 GLN A O 1
ATOM 2761 N N . ASP A 1 355 ? 6.837 -39.263 -18.698 1.00 27.86 378 ASP A N 1
ATOM 2762 C CA . ASP A 1 355 ? 7.936 -38.484 -19.255 1.00 26.13 378 ASP A CA 1
ATOM 2763 C C . ASP A 1 355 ? 7.468 -37.694 -20.474 1.00 29.84 378 ASP A C 1
ATOM 2764 O O . ASP A 1 355 ? 6.711 -38.202 -21.309 1.00 31.61 378 ASP A O 1
ATOM 2769 N N . TYR A 1 356 ? 7.919 -36.446 -20.572 1.00 26.92 379 TYR A N 1
ATOM 2770 C CA . TYR A 1 356 ? 7.578 -35.564 -21.681 1.00 27.90 379 TYR A CA 1
ATOM 2771 C C . TYR A 1 356 ? 8.763 -35.419 -22.629 1.00 27.65 379 TYR A C 1
ATOM 2772 O O . TYR A 1 356 ? 9.904 -35.259 -22.186 1.00 26.43 379 TYR A O 1
ATOM 2781 N N . ARG A 1 357 ? 8.478 -35.445 -23.936 1.00 28.66 380 ARG A N 1
ATOM 2782 C CA . ARG A 1 357 ? 9.439 -35.040 -24.955 1.00 30.75 380 ARG A CA 1
ATOM 2783 C C . ARG A 1 357 ? 8.705 -34.296 -26.060 1.00 31.42 380 ARG A C 1
ATOM 2784 O O . ARG A 1 357 ? 7.607 -34.692 -26.445 1.00 31.75 380 ARG A O 1
ATOM 2792 N N . ASP A 1 358 ? 9.320 -33.219 -26.556 1.00 29.88 381 ASP A N 1
ATOM 2793 C CA . ASP A 1 358 ? 8.792 -32.497 -27.708 1.00 37.33 381 ASP A CA 1
ATOM 2794 C C . ASP A 1 358 ? 8.570 -33.445 -28.875 1.00 38.14 381 ASP A C 1
ATOM 2795 O O . ASP A 1 358 ? 9.354 -34.372 -29.096 1.00 37.00 381 ASP A O 1
ATOM 2800 N N . GLY A 1 359 ? 7.501 -33.204 -29.627 1.00 38.20 382 GLY A N 1
ATOM 2801 C CA . GLY A 1 359 ? 7.283 -33.915 -30.872 1.00 37.14 382 GLY A CA 1
ATOM 2802 C C . GLY A 1 359 ? 8.305 -33.474 -31.904 1.00 44.24 382 GLY A C 1
ATOM 2803 O O . GLY A 1 359 ? 8.192 -33.782 -33.089 1.00 49.71 382 GLY A O 1
#

Sequence (354 aa):
EVTVPDALKDRIALKKTARQLNIVYFLGSDTEPVPDYERRLSELLLYLQQFYGKEMQRHGYGARSFGLDIKSPGRVNIIEYKAKNPAAHYPYENGGGWKAAQELDEFFKAHPDRRKKSQHTLIIMPTWNDEKNGPDNPGGVPFYGMGRNCCFALDYPAFDIKHLGQKTREGRLLTKWYGGMMAHELGHGLNLPHNHQTASDGKKYGTALMGSGNYTFGTSPTFLTPASCALLDACEVFSVTPSQQQFYEEGKPEVEVGDDVAISSFKGDQILVSGNYKSPQTVKALNVYIQDPPYDYDAVSFSRRLGKKSGKFSMKIDKKELEGLNNNEFRISLMFILANGLHMQKHFTFHWDALQDYRDG

Organism: Akkermansia muciniphila (strain ATCC BAA-835 / DSM 22959 / JCM 33894 / BCRC 81048 / CCUG 64013 / CIP 107961 / Muc) (NCBI:txid349741)

Radius of gyration: 21.22 Å; Cα contacts (8 Å, |Δi|>4): 798; chains: 1; bounding box: 43×60×51 Å

Nearest PDB structures (foldseek):
  6z2o-assembly1_A  TM=1.003E+00  e=1.073E-80  Akkermansia muciniphila ATCC BAA-835
  6z2d-assembly1_A  TM=9.950E-01  e=2.066E-75  Akkermansia muciniphila ATCC BAA-835
  6z2p-assembly1_A  TM=9.905E-01  e=9.609E-74  Akkermansia muciniphila ATCC BAA-835
  8df2-assembly1_C  TM=8.178E-01  e=3.522E-22  Akkermansia muciniphila
  8df2-assembly1_B  TM=8.100E-01  e=3.522E-22  Akkermansia muciniphila